Protein AF-A0A2V2X255-F1 (afdb_monomer)

Structure (mmCIF, N/CA/C/O backbone):
data_AF-A0A2V2X255-F1
#
_entry.id   AF-A0A2V2X255-F1
#
loop_
_atom_site.group_PDB
_atom_site.id
_atom_site.type_symbol
_atom_site.label_atom_id
_atom_site.label_alt_id
_atom_site.label_comp_id
_atom_site.label_asym_id
_atom_site.label_entity_id
_atom_site.label_seq_id
_atom_site.pdbx_PDB_ins_code
_atom_site.Cartn_x
_atom_site.Cartn_y
_atom_site.Cartn_z
_atom_site.occupancy
_atom_site.B_iso_or_equiv
_atom_site.auth_seq_id
_atom_site.auth_comp_id
_atom_site.auth_asym_id
_atom_site.auth_atom_id
_atom_site.pdbx_PDB_model_num
ATOM 1 N N . MET A 1 1 ? -20.042 73.072 62.661 1.00 38.12 1 MET A N 1
ATOM 2 C CA . MET A 1 1 ? -19.862 71.658 63.063 1.00 38.12 1 MET A CA 1
ATOM 3 C C . MET A 1 1 ? -21.219 71.128 63.506 1.00 38.12 1 MET A C 1
ATOM 5 O O . MET A 1 1 ? -21.848 71.796 64.311 1.00 38.12 1 MET A O 1
ATOM 9 N N . GLY A 1 2 ? -21.655 69.991 62.945 1.00 33.00 2 GLY A N 1
ATOM 10 C CA . GLY A 1 2 ? -23.006 69.409 63.081 1.00 33.00 2 GLY A CA 1
ATOM 11 C C . GLY A 1 2 ? -23.965 69.997 62.035 1.00 33.00 2 GLY A C 1
ATOM 12 O O . GLY A 1 2 ? -24.066 71.210 61.949 1.00 33.00 2 GLY A O 1
ATOM 13 N N . GLY A 1 3 ? -24.611 69.268 61.125 1.00 28.97 3 GLY A N 1
ATOM 14 C CA . GLY A 1 3 ? -25.036 67.867 61.106 1.00 28.97 3 GLY A CA 1
ATOM 15 C C . GLY A 1 3 ? -26.570 67.850 61.101 1.00 28.97 3 GLY A C 1
ATOM 16 O O . GLY A 1 3 ? -27.152 68.331 62.063 1.00 28.97 3 GLY A O 1
ATOM 17 N N . GLY A 1 4 ? -27.218 67.330 60.046 1.00 28.19 4 GLY A N 1
ATOM 18 C CA . GLY A 1 4 ? -28.674 67.094 60.062 1.00 28.19 4 GLY A CA 1
ATOM 19 C C . GLY A 1 4 ? -29.449 67.366 58.765 1.00 28.19 4 GLY A C 1
ATOM 20 O O . GLY A 1 4 ? -30.002 68.440 58.597 1.00 28.19 4 GLY A O 1
ATOM 21 N N . ILE A 1 5 ? -29.469 66.378 57.865 1.00 31.02 5 ILE A N 1
ATOM 22 C CA . ILE A 1 5 ? -30.651 65.720 57.265 1.00 31.02 5 ILE A CA 1
ATOM 23 C C . ILE A 1 5 ? -31.947 66.551 57.082 1.00 31.02 5 ILE A C 1
ATOM 25 O O . ILE A 1 5 ? -32.573 66.944 58.061 1.00 31.02 5 ILE A O 1
ATOM 29 N N . GLY A 1 6 ? -32.477 66.570 55.847 1.00 29.33 6 GLY A N 1
ATOM 30 C CA . GLY A 1 6 ? -33.909 66.310 55.627 1.00 29.33 6 GLY A CA 1
ATOM 31 C C . GLY A 1 6 ? -34.646 67.142 54.570 1.00 29.33 6 GLY A C 1
ATOM 32 O O . GLY A 1 6 ? -34.550 68.361 54.551 1.00 29.33 6 GLY A O 1
ATOM 33 N N . SER A 1 7 ? -35.509 66.433 53.824 1.00 31.61 7 SER A N 1
ATOM 34 C CA . SER A 1 7 ? -36.673 66.903 53.043 1.00 31.61 7 SER A CA 1
ATOM 35 C C . SER A 1 7 ? -36.387 67.290 51.577 1.00 31.61 7 SER A C 1
ATOM 37 O O . SER A 1 7 ? -35.602 68.195 51.342 1.00 31.61 7 SER A O 1
ATOM 39 N N . SER A 1 8 ? -36.860 66.635 50.506 1.00 29.67 8 SER A N 1
ATOM 40 C CA . SER A 1 8 ? -38.106 65.936 50.101 1.00 29.67 8 SER A CA 1
ATOM 41 C C . SER A 1 8 ? -38.858 66.714 49.004 1.00 29.67 8 SER A C 1
ATOM 43 O O . SER A 1 8 ? -38.831 67.939 48.975 1.00 29.67 8 SER A O 1
ATOM 45 N N . GLY A 1 9 ? -39.514 65.968 48.104 1.00 30.45 9 GLY A N 1
ATOM 46 C CA . GLY A 1 9 ? -40.330 66.446 46.976 1.00 30.45 9 GLY A CA 1
ATOM 47 C C . GLY A 1 9 ? -39.639 66.157 45.640 1.00 30.45 9 GLY A C 1
ATOM 48 O O . GLY A 1 9 ? -38.703 66.853 45.282 1.00 30.45 9 GLY A O 1
ATOM 49 N N . GLY A 1 10 ? -39.933 65.077 44.910 1.00 28.95 10 GLY A N 1
ATOM 50 C CA . GLY A 1 10 ? -41.247 64.632 44.422 1.00 28.95 10 GLY A CA 1
ATOM 51 C C . GLY A 1 10 ? -41.277 64.919 42.909 1.00 28.95 10 GLY A C 1
ATOM 52 O O . GLY A 1 10 ? -40.815 65.967 42.491 1.00 28.95 10 GLY A O 1
ATOM 53 N N . GLY A 1 11 ? -41.723 64.075 41.990 1.00 27.02 11 GLY A N 1
ATOM 54 C CA . GLY A 1 11 ? -42.317 62.751 42.012 1.00 27.02 11 GLY A CA 1
ATOM 55 C C . GLY A 1 11 ? -42.740 62.422 40.569 1.00 27.02 11 GLY A C 1
ATOM 56 O O . GLY A 1 11 ? -43.093 63.327 39.820 1.00 27.02 11 GLY A O 1
ATOM 57 N N . GLY A 1 12 ? -42.726 61.131 40.223 1.00 27.84 12 GLY A N 1
ATOM 58 C CA . GLY A 1 12 ? -43.420 60.534 39.071 1.00 27.84 12 GLY A CA 1
ATOM 59 C C . GLY A 1 12 ? -42.792 60.768 37.690 1.00 27.84 12 GLY A C 1
ATOM 60 O O . GLY A 1 12 ? -42.147 61.771 37.439 1.00 27.84 12 GLY A O 1
ATOM 61 N N . SER A 1 13 ? -42.963 59.897 36.703 1.00 29.62 13 SER A N 1
ATOM 62 C CA . SER A 1 13 ? -43.527 58.548 36.613 1.00 29.62 13 SER A CA 1
ATOM 63 C C . SER A 1 13 ? -43.268 58.072 35.176 1.00 29.62 13 SER A C 1
ATOM 65 O O . SER A 1 13 ? -43.221 58.906 34.277 1.00 29.62 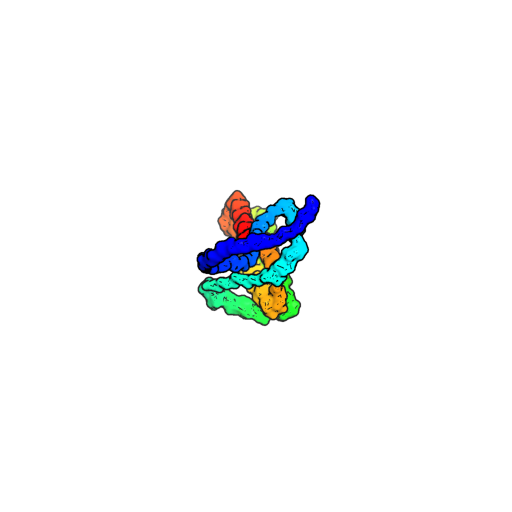13 SER A O 1
ATOM 67 N N . ALA A 1 14 ? -43.222 56.750 34.984 1.00 32.47 14 ALA A N 1
ATOM 68 C CA . ALA A 1 14 ? -43.328 56.020 33.712 1.00 32.47 14 ALA A CA 1
ATOM 69 C C . ALA A 1 14 ? -42.147 56.169 32.724 1.00 32.47 14 ALA A C 1
ATOM 71 O O . ALA A 1 14 ? -41.676 57.252 32.432 1.00 32.47 14 ALA A O 1
ATOM 72 N N . GLY A 1 15 ? -41.614 55.113 32.119 1.00 29.77 15 GLY A N 1
ATOM 73 C CA . GLY A 1 15 ? -42.009 53.713 32.076 1.00 29.77 15 GLY A CA 1
ATOM 74 C C . GLY A 1 15 ? -41.159 52.986 31.025 1.00 29.77 15 GLY A C 1
ATOM 75 O O . GLY A 1 15 ? -40.506 53.626 30.207 1.00 29.77 15 GLY A O 1
ATOM 76 N N . SER A 1 16 ? -41.235 51.652 31.049 1.00 31.28 16 SER A N 1
ATOM 77 C CA . SER A 1 16 ? -40.711 50.704 30.048 1.00 31.28 16 SER A CA 1
ATOM 78 C C . SER A 1 16 ? -39.174 50.597 29.990 1.00 31.28 16 SER A C 1
ATOM 80 O O . SER A 1 16 ? -38.492 51.488 29.516 1.00 31.28 16 SER A O 1
ATOM 82 N N . GLY A 1 17 ? -38.507 49.542 30.460 1.00 31.59 17 GLY A N 1
ATOM 83 C CA . GLY A 1 17 ? -38.883 48.133 30.427 1.00 31.59 17 GLY A CA 1
ATOM 84 C C . GLY A 1 17 ? -38.416 47.501 29.116 1.00 31.59 17 GLY A C 1
ATOM 85 O O . GLY A 1 17 ? -39.140 47.561 28.128 1.00 31.59 17 GLY A O 1
ATOM 86 N N . SER A 1 18 ? -37.217 46.910 29.112 1.00 33.81 18 SER A N 1
ATOM 87 C CA . SER A 1 18 ? -36.949 45.544 28.620 1.00 33.81 18 SER A CA 1
ATOM 88 C C . SER A 1 18 ? -35.448 45.262 28.637 1.00 33.81 18 SER A C 1
ATOM 90 O O . SER A 1 18 ? -34.660 45.920 27.962 1.00 33.81 18 SER A O 1
ATOM 92 N N . GLY A 1 19 ? -35.066 44.294 29.470 1.00 36.00 19 GLY A N 1
ATOM 93 C CA . GLY A 1 19 ? -33.695 43.842 29.648 1.00 36.00 19 GLY A CA 1
ATOM 94 C C . GLY A 1 19 ? -33.183 43.028 28.464 1.00 36.00 19 GLY A C 1
ATOM 95 O O . GLY A 1 19 ? -33.910 42.233 27.872 1.00 36.00 19 GLY A O 1
ATOM 96 N N . VAL A 1 20 ? -31.895 43.194 28.172 1.00 41.66 20 VAL A N 1
ATOM 97 C CA . VAL A 1 20 ? -31.134 42.266 27.338 1.00 41.66 20 VAL A CA 1
ATOM 98 C C . VAL A 1 20 ? -30.346 41.367 28.283 1.00 41.66 20 VAL A C 1
ATOM 100 O O . VAL A 1 20 ? -29.395 41.785 28.940 1.00 41.66 20 VAL A O 1
ATOM 103 N N . VAL A 1 21 ? -30.833 40.135 28.390 1.00 43.72 21 VAL A N 1
ATOM 104 C CA . VAL A 1 21 ? -30.241 39.019 29.127 1.00 43.72 21 VAL A CA 1
ATOM 105 C C . VAL A 1 21 ? -28.940 38.604 28.435 1.00 43.72 21 VAL A C 1
ATOM 107 O O . VAL A 1 21 ? -28.905 38.436 27.218 1.00 43.72 21 VAL A O 1
ATOM 110 N N . GLY A 1 22 ? -27.868 38.456 29.217 1.00 38.69 22 GLY A N 1
ATOM 111 C CA . GLY A 1 22 ? -26.554 38.033 28.741 1.00 38.69 22 GLY A CA 1
ATOM 112 C C . GLY A 1 22 ? -26.571 36.623 28.147 1.00 38.69 22 GLY A C 1
ATOM 113 O O . GLY A 1 22 ? -26.994 35.670 28.799 1.00 38.69 22 GLY A O 1
ATOM 114 N N . GLY A 1 23 ? -26.085 36.499 26.911 1.00 41.94 23 GLY A N 1
ATOM 115 C CA . GLY A 1 23 ? -25.743 35.215 26.299 1.00 41.94 23 GLY A CA 1
ATOM 116 C C . GLY A 1 23 ? -24.350 34.734 26.738 1.00 41.94 23 GLY A C 1
ATOM 117 O O . GLY A 1 23 ? -23.505 35.559 27.097 1.00 41.94 23 GLY A O 1
ATOM 118 N N . PRO A 1 24 ? -24.083 33.416 26.730 1.00 48.66 24 PRO A N 1
ATOM 119 C CA . PRO A 1 24 ? -22.803 32.864 27.162 1.00 48.66 24 PRO A CA 1
ATOM 120 C C . PRO A 1 24 ? -21.662 33.236 26.193 1.00 48.66 24 PRO A C 1
ATOM 122 O O . PRO A 1 24 ? -21.898 33.419 24.996 1.00 48.66 24 PRO A O 1
ATOM 125 N N . PRO A 1 25 ? -20.412 33.342 26.681 1.00 46.25 25 PRO A N 1
ATOM 126 C CA . PRO A 1 25 ? -19.279 33.765 25.868 1.00 46.25 25 PRO A CA 1
ATOM 127 C C . PRO A 1 25 ? -18.929 32.699 24.821 1.00 46.25 25 PRO A C 1
ATOM 129 O O . PRO A 1 25 ? -18.701 31.536 25.153 1.00 46.25 25 PRO A O 1
ATOM 132 N N . HIS A 1 26 ? -18.843 33.095 23.550 1.00 45.69 26 HIS A N 1
ATOM 133 C CA . HIS A 1 26 ? -18.305 32.236 22.496 1.00 45.69 26 HIS A CA 1
ATOM 134 C C . HIS A 1 26 ? -16.827 31.902 22.783 1.00 45.69 26 HIS A C 1
ATOM 136 O O . HIS A 1 26 ? -16.037 32.820 23.030 1.00 45.69 26 HIS A O 1
ATOM 142 N N . PRO A 1 27 ? -16.405 30.624 22.718 1.00 52.94 27 PRO A N 1
ATOM 143 C CA . PRO A 1 27 ? -14.998 30.279 22.837 1.00 52.94 27 PRO A CA 1
ATOM 144 C C . PRO A 1 27 ? -14.228 30.834 21.633 1.00 52.94 27 PRO A C 1
ATOM 146 O O . PRO A 1 27 ? -14.545 30.575 20.472 1.00 52.94 27 PRO A O 1
ATOM 149 N N . ARG A 1 28 ? -13.214 31.642 21.940 1.00 51.22 28 ARG A N 1
ATOM 150 C CA . ARG A 1 28 ? -12.289 32.267 20.992 1.00 51.22 28 ARG A CA 1
ATOM 151 C C . ARG A 1 28 ? -11.580 31.155 20.202 1.00 51.22 28 ARG A C 1
ATOM 153 O O . ARG A 1 28 ? -10.924 30.320 20.820 1.00 51.22 28 ARG A O 1
ATOM 160 N N . ARG A 1 29 ? -11.688 31.125 18.865 1.00 54.62 29 ARG A N 1
ATOM 161 C CA . ARG A 1 29 ? -10.844 30.246 18.029 1.00 54.62 29 ARG A CA 1
ATOM 162 C C . ARG A 1 29 ? -9.386 30.650 18.245 1.00 54.62 29 ARG A C 1
ATOM 164 O O . ARG A 1 29 ? -8.955 31.691 17.757 1.00 54.62 29 ARG A O 1
ATOM 171 N N . ILE A 1 30 ? -8.645 29.847 18.997 1.00 57.53 30 ILE A N 1
ATOM 172 C CA . ILE A 1 30 ? -7.194 29.963 19.086 1.00 57.53 30 ILE A CA 1
ATOM 173 C C . ILE A 1 30 ? -6.649 29.254 17.850 1.00 57.53 30 ILE A C 1
ATOM 175 O O . ILE A 1 30 ? -6.740 28.036 17.734 1.00 57.53 30 ILE A O 1
ATOM 179 N N . SER A 1 31 ? -6.140 30.033 16.898 1.00 49.41 31 SER A N 1
ATOM 180 C CA . SER A 1 31 ? -5.313 29.508 15.815 1.00 49.41 31 SER A CA 1
ATOM 181 C C . SER A 1 31 ? -4.054 28.921 16.448 1.00 49.41 31 SER A C 1
ATOM 183 O O . SER A 1 31 ? -3.220 29.674 16.951 1.00 49.41 31 SER A O 1
ATOM 185 N N . LEU A 1 32 ? -3.936 27.592 16.474 1.00 56.53 32 LEU A N 1
ATOM 186 C CA . LEU A 1 32 ? -2.730 26.914 16.941 1.00 56.53 32 LEU A CA 1
ATOM 187 C C . LEU A 1 32 ? -1.600 27.260 15.974 1.00 56.53 32 LEU A C 1
ATOM 189 O O . LEU A 1 32 ? -1.601 26.844 14.820 1.00 56.53 32 LEU A O 1
ATOM 193 N N . ASN A 1 33 ? -0.673 28.094 16.435 1.00 49.56 33 ASN A N 1
ATOM 194 C CA . ASN A 1 33 ? 0.503 28.466 15.668 1.00 49.56 33 ASN A CA 1
ATOM 195 C C . ASN A 1 33 ? 1.445 27.243 15.670 1.00 49.56 33 ASN A C 1
ATOM 197 O O . ASN A 1 33 ? 1.910 26.862 16.749 1.00 49.56 33 ASN A O 1
ATOM 201 N N . PRO A 1 34 ? 1.710 26.596 14.521 1.00 52.88 34 PRO A N 1
ATOM 202 C CA . PRO A 1 34 ? 2.315 25.259 14.475 1.00 52.88 34 PRO A CA 1
ATOM 203 C C . PRO A 1 34 ? 3.778 25.203 14.947 1.00 52.88 34 PRO A C 1
ATOM 205 O O . PRO A 1 34 ? 4.334 24.123 15.084 1.00 52.88 34 PRO A O 1
ATOM 208 N N . ILE A 1 35 ? 4.404 26.350 15.228 1.00 53.34 35 ILE A N 1
ATOM 209 C CA . ILE A 1 35 ? 5.829 26.446 15.576 1.00 53.34 35 ILE A CA 1
ATOM 210 C C . ILE A 1 35 ? 6.077 26.338 17.099 1.00 53.34 35 ILE A C 1
ATOM 212 O O . ILE A 1 35 ? 7.200 26.085 17.515 1.00 53.34 35 ILE A O 1
ATOM 216 N N . 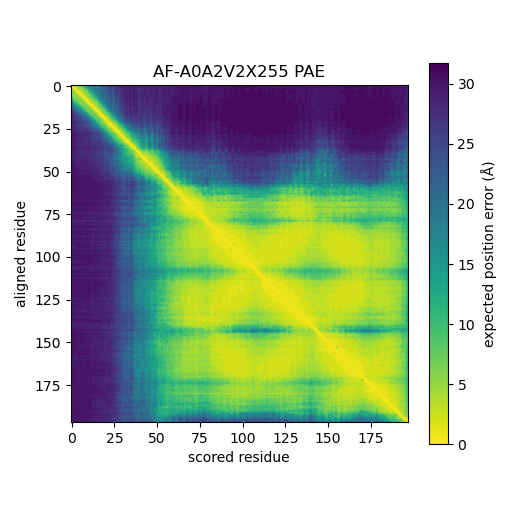VAL A 1 36 ? 5.056 26.508 17.955 1.00 51.25 36 VAL A N 1
ATOM 217 C CA . VAL A 1 36 ? 5.251 26.643 19.424 1.00 51.25 36 VAL A CA 1
ATOM 218 C C . VAL A 1 36 ? 4.809 25.407 20.224 1.00 51.25 36 VAL A C 1
ATOM 220 O O . VAL A 1 36 ? 5.182 25.252 21.385 1.00 51.25 36 VAL A O 1
ATOM 223 N N . HIS A 1 37 ? 4.051 24.490 19.621 1.00 48.81 37 HIS A N 1
ATOM 224 C CA . HIS A 1 37 ? 3.542 23.296 20.300 1.00 48.81 37 HIS A CA 1
ATOM 225 C C . HIS A 1 37 ? 4.074 22.021 19.644 1.00 48.81 37 HIS A C 1
ATOM 227 O O . HIS A 1 37 ? 3.374 21.361 18.887 1.00 48.81 37 HIS A O 1
ATOM 233 N N . GLU A 1 38 ? 5.312 21.658 19.983 1.00 49.16 38 GLU A N 1
ATOM 234 C CA . GLU A 1 38 ? 5.915 20.358 19.638 1.00 49.16 38 GLU A CA 1
ATOM 235 C C . GLU A 1 38 ? 5.234 19.188 20.383 1.00 49.16 38 GLU A C 1
ATOM 237 O O . GLU A 1 38 ? 5.351 18.028 20.002 1.00 49.16 38 GLU A O 1
ATOM 242 N N . HIS A 1 39 ? 4.445 19.497 21.419 1.00 55.00 39 HIS A N 1
ATOM 243 C CA . HIS A 1 39 ? 3.651 18.544 22.184 1.00 55.00 39 HIS A CA 1
ATOM 244 C C . HIS A 1 39 ? 2.197 19.024 22.295 1.00 55.00 39 HIS A C 1
ATOM 246 O O . HIS A 1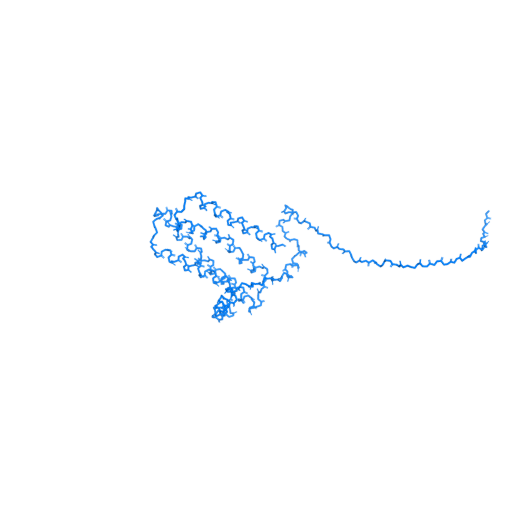 39 ? 1.942 20.172 22.669 1.00 55.00 39 HIS A O 1
ATOM 252 N N . ILE A 1 40 ? 1.236 18.134 22.020 1.00 60.66 40 ILE A N 1
ATOM 253 C CA . ILE A 1 40 ? -0.200 18.407 22.188 1.00 60.66 40 ILE A CA 1
ATOM 254 C C . ILE A 1 40 ? -0.450 18.732 23.671 1.00 60.66 40 ILE A C 1
ATOM 256 O O . ILE A 1 40 ? -0.144 17.893 24.525 1.00 60.66 40 ILE A O 1
ATOM 260 N N . PRO A 1 41 ? -0.971 19.921 24.025 1.00 69.44 41 PRO A N 1
ATOM 261 C CA . PRO A 1 41 ? -1.157 20.274 25.425 1.00 69.44 41 PRO A CA 1
ATOM 262 C C . PRO A 1 41 ? -2.149 19.309 26.097 1.00 69.44 41 PRO A C 1
ATOM 264 O O . PRO A 1 41 ? -3.141 18.924 25.465 1.00 69.44 41 PRO A O 1
ATOM 267 N N . PRO A 1 42 ? -1.920 18.917 27.364 1.00 62.75 42 PRO A N 1
ATOM 268 C CA . PRO A 1 42 ? -2.718 17.896 28.048 1.00 62.75 42 PRO A CA 1
ATOM 269 C C . PRO A 1 42 ? -4.224 18.197 28.076 1.00 62.75 42 PRO A C 1
ATOM 271 O O . PRO A 1 42 ? -5.042 17.277 28.060 1.00 62.75 42 PRO A O 1
ATOM 274 N N . ASP A 1 43 ? -4.600 19.472 28.009 1.00 63.53 43 ASP A N 1
ATOM 275 C CA . ASP A 1 43 ? -5.992 19.919 27.951 1.00 63.53 43 ASP A CA 1
ATOM 276 C C . ASP A 1 43 ? -6.723 19.444 26.678 1.00 63.53 43 ASP A C 1
ATOM 278 O O . ASP A 1 43 ? -7.911 19.106 26.722 1.00 63.53 43 ASP A O 1
ATOM 282 N N . TYR A 1 44 ? -6.011 19.324 25.549 1.00 58.22 44 TYR A N 1
ATOM 283 C CA . TYR A 1 44 ? -6.559 18.868 24.265 1.00 58.22 44 TYR A CA 1
ATOM 284 C C . TYR A 1 44 ? -6.594 17.337 24.130 1.00 58.22 44 TYR A C 1
ATOM 286 O O . TYR A 1 44 ? -7.385 16.820 23.337 1.00 58.22 44 TYR A O 1
ATOM 294 N N . LEU A 1 45 ? -5.845 16.589 24.956 1.00 61.44 45 LEU A N 1
ATOM 295 C CA . LEU A 1 45 ? -5.925 15.116 25.011 1.00 61.44 45 LEU A CA 1
ATOM 296 C C . LEU A 1 45 ? -7.333 14.631 25.380 1.00 61.44 45 LEU A C 1
ATOM 298 O O . LEU A 1 45 ? -7.793 13.586 24.920 1.00 61.44 45 LEU A O 1
ATOM 302 N N . SER A 1 46 ? -8.048 15.412 26.193 1.00 55.69 46 SER A N 1
ATOM 303 C CA . SER A 1 46 ? -9.438 15.124 26.555 1.00 55.69 46 SER A CA 1
ATOM 304 C C . SER A 1 46 ? -10.405 15.260 25.369 1.00 55.69 46 SER A C 1
ATOM 306 O O . SER A 1 46 ? -11.430 14.579 25.329 1.00 55.69 46 SER A O 1
ATOM 308 N N . ASN A 1 47 ? -10.065 16.097 24.383 1.00 61.34 47 ASN A N 1
ATOM 309 C CA . ASN A 1 47 ? -10.859 16.316 23.176 1.00 61.34 47 ASN A CA 1
ATOM 310 C C . ASN A 1 47 ? -10.548 15.285 22.081 1.00 61.34 47 ASN A C 1
ATOM 312 O O . ASN A 1 47 ? -11.464 14.916 21.352 1.00 61.34 47 ASN A O 1
ATOM 316 N N . LEU A 1 48 ? -9.334 14.720 22.039 1.00 59.47 48 LEU A N 1
ATOM 317 C CA . LEU A 1 48 ? -9.015 13.549 21.203 1.00 59.47 48 LEU A CA 1
ATOM 318 C C . LEU A 1 48 ? -9.928 12.351 21.514 1.00 59.47 48 LEU A C 1
ATOM 320 O O . LEU A 1 48 ? -10.360 11.649 20.608 1.00 59.47 48 LEU A O 1
ATOM 324 N N . LYS A 1 49 ? -10.309 12.156 22.785 1.00 55.66 49 LYS A N 1
ATOM 325 C CA . LYS A 1 49 ? -11.286 11.123 23.187 1.00 55.66 49 LYS A CA 1
ATOM 326 C C . LYS A 1 49 ? -12.714 11.386 22.691 1.00 55.66 49 LYS A C 1
ATOM 328 O O . LYS A 1 49 ? -13.529 10.470 22.704 1.00 55.66 49 LYS A O 1
ATOM 333 N N . LYS A 1 50 ? -13.038 12.627 22.309 1.00 55.31 50 LYS A N 1
ATOM 334 C CA . LYS A 1 50 ? -14.353 13.015 21.772 1.00 55.31 50 LYS A CA 1
ATOM 335 C C . LYS A 1 50 ? -14.412 12.915 20.250 1.00 55.31 50 LYS A C 1
ATOM 337 O O . LYS A 1 50 ? -15.502 13.056 19.698 1.00 55.31 50 LYS A O 1
ATOM 342 N N . TYR A 1 51 ? -13.275 12.701 19.584 1.00 50.22 51 TYR A N 1
ATOM 343 C CA . TYR A 1 51 ? -13.244 12.520 18.142 1.00 50.22 51 TYR A CA 1
ATOM 344 C C . TYR A 1 51 ? -14.051 11.273 17.778 1.00 50.22 51 TYR A C 1
ATOM 346 O O . TYR A 1 51 ? -13.778 10.168 18.251 1.00 50.22 51 TYR A O 1
ATOM 354 N N . LYS A 1 52 ? -15.090 11.470 16.969 1.00 41.47 52 LYS A N 1
ATOM 355 C CA . LYS A 1 52 ? -15.952 10.408 16.470 1.00 41.47 52 LYS A CA 1
ATOM 356 C C . LYS A 1 52 ? -15.991 10.531 14.960 1.00 41.47 52 LYS A C 1
ATOM 358 O O . LYS A 1 52 ? -16.541 11.498 14.438 1.00 41.47 52 LYS A O 1
ATOM 363 N N . TYR A 1 53 ? -15.425 9.535 14.292 1.00 46.91 53 TYR A N 1
ATOM 364 C CA . TYR A 1 53 ? -15.432 9.440 12.842 1.00 46.91 53 TYR A CA 1
ATOM 365 C C . TYR A 1 53 ? -16.859 9.593 12.288 1.00 46.91 53 TYR A C 1
ATOM 367 O O . TYR A 1 53 ? -17.785 8.887 12.704 1.00 46.91 53 TYR A O 1
ATOM 375 N N . SER A 1 54 ? -17.026 10.529 1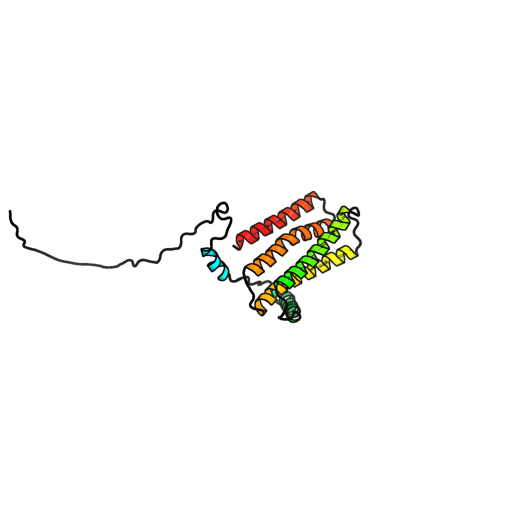1.355 1.00 41.28 54 SER A N 1
ATOM 376 C CA . SER A 1 54 ? -18.296 10.896 10.719 1.00 41.28 54 SER A CA 1
ATOM 377 C C . SER A 1 54 ? -18.140 10.926 9.189 1.00 41.28 54 SER A C 1
ATOM 379 O O . SER A 1 54 ? -18.509 11.898 8.535 1.00 41.28 54 SER A O 1
ATOM 381 N N . GLY A 1 55 ? -17.573 9.867 8.608 1.00 48.47 55 GLY A N 1
ATOM 382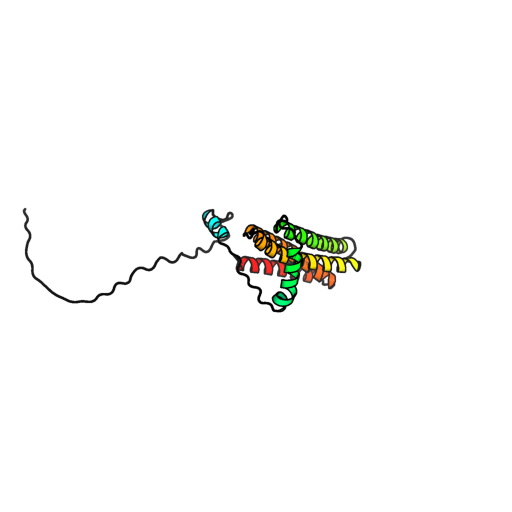 C CA . GLY A 1 55 ? -17.582 9.632 7.161 1.00 48.47 55 GLY A CA 1
ATOM 383 C C . GLY A 1 55 ? -18.739 8.710 6.768 1.00 48.47 55 GLY A C 1
ATOM 384 O O . GLY A 1 55 ? -18.838 7.595 7.279 1.00 48.47 55 GLY A O 1
ATOM 385 N N . SER A 1 56 ? -19.632 9.171 5.888 1.00 45.84 56 SER A N 1
ATOM 386 C CA . SER A 1 56 ? -20.698 8.351 5.294 1.00 45.84 56 SER A CA 1
ATOM 387 C C . SER A 1 56 ? -20.476 8.230 3.788 1.00 45.84 56 SER A C 1
ATOM 389 O O . SER A 1 56 ? -20.932 9.081 3.020 1.00 45.84 56 SER A O 1
ATOM 391 N N . ASP A 1 57 ? -19.815 7.155 3.355 1.00 58.09 57 ASP A N 1
ATOM 392 C CA . ASP A 1 57 ? -19.609 6.866 1.933 1.00 58.09 57 ASP A CA 1
ATOM 393 C C . ASP A 1 57 ? -20.937 6.534 1.246 1.00 58.09 57 ASP A C 1
ATOM 395 O O . ASP A 1 57 ? -21.517 5.460 1.420 1.00 58.09 57 ASP A O 1
ATOM 399 N N . SER A 1 58 ? -21.429 7.481 0.448 1.00 57.22 58 SER A N 1
ATOM 400 C CA . SER A 1 58 ? -22.725 7.388 -0.241 1.00 57.22 58 SER A CA 1
ATOM 401 C C . SER A 1 58 ? -22.609 6.887 -1.690 1.00 57.22 58 SER A C 1
ATOM 403 O O . SER A 1 58 ? -23.578 6.933 -2.447 1.00 57.22 58 SER A O 1
ATOM 405 N N . SER A 1 59 ? -21.433 6.403 -2.095 1.00 72.19 59 SER A N 1
ATOM 406 C CA . SER A 1 59 ? -21.147 5.954 -3.462 1.00 72.19 59 SER A CA 1
ATOM 407 C C . SER A 1 59 ? -21.941 4.691 -3.820 1.00 72.19 59 SER A C 1
ATOM 409 O O . SER A 1 59 ? -21.954 3.722 -3.061 1.00 72.19 59 SER A O 1
ATOM 411 N N . ILE A 1 60 ? -22.566 4.659 -5.004 1.00 75.69 60 ILE A N 1
ATOM 412 C CA . ILE A 1 60 ? -23.408 3.533 -5.469 1.00 75.69 60 ILE A CA 1
ATOM 413 C C . ILE A 1 60 ? -22.614 2.216 -5.493 1.00 75.69 60 ILE A C 1
ATOM 415 O O . ILE A 1 60 ? -23.066 1.207 -4.957 1.00 75.69 60 ILE A O 1
ATOM 419 N N . ILE A 1 61 ? -21.401 2.236 -6.054 1.00 74.94 61 ILE A N 1
ATOM 420 C CA . ILE A 1 61 ? -20.518 1.059 -6.122 1.00 74.94 61 ILE A CA 1
ATOM 421 C C . ILE A 1 61 ? -20.104 0.602 -4.722 1.00 74.94 61 ILE A C 1
ATOM 423 O O . ILE A 1 61 ? -20.151 -0.593 -4.421 1.00 74.94 61 ILE A O 1
ATOM 427 N N . ALA A 1 62 ? -19.756 1.548 -3.845 1.00 69.88 62 ALA A N 1
ATOM 428 C CA . ALA A 1 62 ? -19.402 1.224 -2.472 1.00 69.88 62 ALA A CA 1
ATOM 429 C C . ALA A 1 62 ? -20.583 0.540 -1.773 1.00 69.88 62 ALA A C 1
ATOM 431 O O . ALA A 1 62 ? -20.433 -0.550 -1.233 1.00 69.88 62 ALA A O 1
ATOM 432 N N . ARG A 1 63 ? -21.784 1.120 -1.863 1.00 71.94 63 ARG A N 1
ATOM 433 C CA . ARG A 1 63 ? -22.981 0.630 -1.175 1.00 71.94 63 ARG A CA 1
ATOM 434 C C . ARG A 1 63 ? -23.434 -0.758 -1.632 1.00 71.94 63 ARG A C 1
ATOM 436 O O . ARG A 1 63 ? -23.831 -1.552 -0.783 1.00 71.94 63 ARG A O 1
ATOM 443 N N . TYR A 1 64 ? -23.392 -1.046 -2.933 1.00 74.31 64 TYR A N 1
ATOM 444 C CA . TYR A 1 64 ? -23.974 -2.278 -3.482 1.00 74.31 64 TYR A CA 1
ATOM 445 C C . TYR A 1 64 ? -22.967 -3.401 -3.758 1.00 74.31 64 TYR A C 1
ATOM 447 O O . TYR A 1 64 ? -23.373 -4.559 -3.757 1.00 74.31 64 TYR A O 1
ATOM 455 N N . VAL A 1 65 ? -21.681 -3.099 -3.965 1.00 80.56 65 VAL A N 1
ATOM 456 C CA . VAL A 1 65 ? -20.661 -4.116 -4.294 1.00 80.56 65 VAL A CA 1
ATOM 457 C C . VAL A 1 65 ? -19.631 -4.246 -3.177 1.00 80.56 65 VAL A C 1
ATOM 459 O O . VAL A 1 65 ? -19.448 -5.331 -2.625 1.00 80.56 65 VAL A O 1
ATOM 462 N N . MET A 1 66 ? -18.998 -3.137 -2.790 1.00 79.69 66 MET A N 1
ATOM 463 C CA . MET A 1 66 ? -17.874 -3.185 -1.847 1.00 79.69 66 MET A CA 1
ATOM 464 C C . MET A 1 66 ? -18.319 -3.425 -0.404 1.00 79.69 66 MET A C 1
ATOM 466 O O . MET A 1 66 ? -17.692 -4.192 0.317 1.00 79.69 66 MET A O 1
ATOM 470 N N . GLN A 1 67 ? -19.429 -2.827 0.032 1.00 81.06 67 GLN A N 1
ATOM 471 C CA . GLN A 1 67 ? -19.928 -2.983 1.398 1.00 81.06 67 GLN A CA 1
ATOM 472 C C . GLN A 1 67 ? -20.302 -4.444 1.717 1.00 81.06 67 GLN A C 1
ATOM 474 O O . GLN A 1 67 ? -19.825 -4.930 2.748 1.00 81.06 67 GLN A O 1
ATOM 479 N N . PRO A 1 68 ? -21.064 -5.177 0.870 1.00 83.94 68 PRO A N 1
ATOM 480 C CA . PRO A 1 68 ? -21.281 -6.615 1.046 1.00 83.94 68 PRO A CA 1
ATOM 481 C C . PRO A 1 68 ? -19.982 -7.423 1.041 1.00 83.94 68 PRO A C 1
ATOM 483 O O . PRO A 1 68 ? -19.796 -8.265 1.917 1.00 83.94 68 PRO A O 1
ATOM 486 N N . TYR A 1 69 ? -19.065 -7.129 0.113 1.00 85.88 69 TYR A N 1
ATOM 487 C CA . TYR A 1 69 ? -17.765 -7.796 0.025 1.00 85.88 69 TYR A CA 1
ATOM 488 C C . TYR A 1 69 ? -16.942 -7.615 1.309 1.00 85.88 69 TYR A C 1
ATOM 490 O O . TYR A 1 69 ? -16.576 -8.593 1.955 1.00 85.88 69 TYR A O 1
ATOM 498 N N . TRP A 1 70 ? -16.733 -6.382 1.766 1.00 86.94 70 TRP A N 1
ATOM 499 C CA . TRP A 1 70 ? -15.995 -6.106 2.998 1.00 86.94 70 TRP A CA 1
ATOM 500 C C . TRP A 1 70 ? -16.704 -6.647 4.245 1.00 86.94 70 TRP A C 1
ATOM 502 O O . TRP A 1 70 ? -16.040 -7.058 5.191 1.00 86.94 70 TRP A O 1
ATOM 512 N N . ASN A 1 71 ? -18.044 -6.673 4.267 1.00 85.75 71 ASN A N 1
ATOM 513 C CA . ASN A 1 71 ? -18.808 -7.294 5.358 1.00 85.75 71 ASN A CA 1
ATOM 514 C C . ASN A 1 71 ? -18.638 -8.821 5.388 1.00 85.75 71 ASN A C 1
ATOM 516 O O . ASN A 1 71 ? -18.619 -9.418 6.463 1.00 85.75 71 ASN A O 1
ATOM 520 N N . PHE A 1 72 ? -18.476 -9.452 4.228 1.00 87.44 72 PHE A N 1
ATOM 521 C CA . PHE A 1 72 ? -18.116 -10.859 4.153 1.00 87.44 72 PHE A CA 1
ATOM 522 C C . PHE A 1 72 ? -16.681 -11.082 4.649 1.00 87.44 72 PHE A C 1
ATOM 524 O O . PHE A 1 72 ? -16.479 -11.872 5.568 1.00 87.44 72 PHE A O 1
ATOM 531 N N . ILE A 1 73 ? -15.699 -10.327 4.147 1.00 88.38 73 ILE A N 1
ATOM 532 C CA . ILE A 1 73 ? -14.293 -10.487 4.554 1.00 88.38 73 ILE A CA 1
ATOM 533 C C . ILE A 1 73 ? -14.101 -10.223 6.050 1.00 88.38 73 ILE A C 1
ATOM 535 O O . ILE A 1 73 ? -13.488 -11.035 6.740 1.00 88.38 73 ILE A O 1
ATOM 539 N N . VAL A 1 74 ? -14.684 -9.147 6.591 1.00 88.25 74 VAL A N 1
ATOM 540 C CA . VAL A 1 74 ? -14.586 -8.854 8.028 1.00 88.25 74 VAL A CA 1
ATOM 541 C C . VAL A 1 74 ? -15.165 -10.008 8.851 1.00 88.25 74 VAL A C 1
ATOM 543 O O . VAL A 1 74 ? -14.618 -10.324 9.904 1.00 88.25 74 VAL A O 1
ATOM 546 N N . SER A 1 75 ? -16.238 -10.671 8.392 1.00 85.88 75 SER A N 1
ATOM 547 C CA . SER A 1 75 ? -16.861 -11.803 9.101 1.00 85.88 75 SER A CA 1
ATOM 548 C C . SER A 1 75 ? -15.944 -13.023 9.232 1.00 85.88 75 SER A C 1
ATOM 550 O O . SER A 1 75 ? -16.069 -13.759 10.208 1.00 85.88 75 SER A O 1
ATOM 552 N N . LEU A 1 76 ? -14.983 -13.182 8.317 1.00 88.75 76 LEU A N 1
ATOM 553 C CA . LEU A 1 76 ? -13.962 -14.232 8.374 1.00 88.75 76 LEU A CA 1
ATOM 554 C C . LEU A 1 76 ? -12.863 -13.927 9.400 1.00 88.75 76 LEU A C 1
ATOM 556 O O . LEU A 1 76 ? -12.189 -14.841 9.870 1.00 88.75 76 LEU A O 1
ATOM 560 N N . VAL A 1 77 ? -12.676 -12.654 9.758 1.00 86.62 77 VAL A N 1
ATOM 561 C CA . VAL A 1 77 ? -11.670 -12.241 10.738 1.00 86.62 77 VAL A CA 1
ATOM 562 C C . VAL A 1 77 ? -12.199 -12.486 12.162 1.00 86.62 77 VAL A C 1
ATOM 564 O O . VAL A 1 77 ? -13.248 -11.934 12.531 1.00 86.62 77 VAL A O 1
ATOM 567 N N . PRO A 1 78 ? -11.497 -13.287 12.989 1.00 87.19 78 PRO A N 1
ATOM 568 C CA . PRO A 1 78 ? -11.919 -13.556 14.357 1.00 87.19 78 PRO A CA 1
ATOM 569 C C . PRO A 1 78 ? -11.760 -12.317 15.247 1.00 87.19 78 PRO A C 1
ATOM 571 O O . PRO A 1 78 ? -10.866 -11.498 15.052 1.00 87.19 78 PRO A O 1
ATOM 574 N N . MET A 1 79 ? -12.605 -12.209 16.278 1.00 85.94 79 MET A N 1
ATOM 575 C CA . MET A 1 79 ? -12.644 -11.062 17.208 1.00 85.94 79 MET A CA 1
ATOM 576 C C . MET A 1 79 ? -11.372 -10.890 18.059 1.00 85.94 79 MET A C 1
ATOM 578 O O . MET A 1 79 ? -11.243 -9.909 18.782 1.00 85.94 79 MET A O 1
ATOM 582 N N . THR A 1 80 ? -10.451 -11.851 18.005 1.00 85.50 80 THR A N 1
ATOM 583 C CA . THR A 1 80 ? -9.160 -11.820 18.702 1.00 85.50 80 THR A CA 1
ATOM 584 C C . THR A 1 80 ? -8.095 -11.023 17.952 1.00 85.50 80 THR A C 1
ATOM 586 O O . THR A 1 80 ? -7.064 -10.695 18.536 1.00 85.50 80 THR A O 1
ATOM 589 N N . VAL A 1 81 ? -8.314 -10.721 16.668 1.00 86.19 81 VAL A N 1
ATOM 590 C CA . VAL A 1 81 ? -7.363 -9.968 15.847 1.00 86.19 81 VAL A CA 1
ATOM 591 C C . VAL A 1 81 ? -7.581 -8.476 16.070 1.00 86.19 81 VAL A C 1
ATOM 593 O O . VAL A 1 81 ? -8.677 -7.957 15.866 1.00 86.19 81 VAL A O 1
ATOM 596 N N . ALA A 1 82 ? -6.521 -7.780 16.479 1.00 87.62 82 ALA A N 1
ATOM 597 C CA . ALA A 1 82 ? -6.549 -6.332 16.624 1.00 87.62 82 ALA A CA 1
ATOM 598 C C . ALA A 1 82 ? -6.665 -5.649 15.243 1.00 87.62 82 ALA A C 1
ATOM 600 O O . ALA A 1 82 ? -5.963 -6.066 14.320 1.00 87.62 82 ALA A O 1
ATOM 601 N N . PRO A 1 83 ? -7.460 -4.571 15.095 1.00 86.94 83 PRO A N 1
ATOM 602 C CA . PRO A 1 83 ? -7.598 -3.849 13.825 1.00 86.94 83 PRO A CA 1
ATOM 603 C C . PRO A 1 83 ? -6.255 -3.396 13.243 1.00 86.94 83 PRO A C 1
ATOM 605 O O . PRO A 1 83 ? -5.949 -3.717 12.105 1.00 86.94 83 PRO A O 1
ATOM 608 N N . ASN A 1 84 ? -5.385 -2.800 14.063 1.00 87.62 84 ASN A N 1
ATOM 609 C CA . ASN A 1 84 ? -4.066 -2.333 13.621 1.00 87.62 84 ASN A CA 1
ATOM 610 C C . ASN A 1 84 ? -3.165 -3.466 13.094 1.00 87.62 84 ASN A C 1
ATOM 612 O O . ASN A 1 84 ? -2.245 -3.214 12.323 1.00 87.62 84 ASN A O 1
ATOM 616 N N . ALA A 1 85 ? -3.394 -4.718 13.510 1.00 87.94 85 ALA A N 1
ATOM 617 C CA . ALA A 1 85 ? -2.655 -5.854 12.965 1.00 87.94 85 ALA A CA 1
ATOM 618 C C . ALA A 1 85 ? -3.089 -6.166 11.523 1.00 87.94 85 ALA A C 1
ATOM 620 O O . ALA A 1 85 ? -2.265 -6.596 10.718 1.00 87.94 85 ALA A O 1
ATOM 621 N N . ILE A 1 86 ? -4.360 -5.922 11.188 1.00 90.50 86 ILE A N 1
ATOM 622 C CA . ILE A 1 86 ? -4.903 -6.057 9.830 1.00 90.50 86 ILE A CA 1
ATOM 623 C C . ILE A 1 86 ? -4.290 -4.979 8.936 1.00 90.50 86 ILE A C 1
ATOM 625 O O . ILE A 1 86 ? -3.702 -5.325 7.911 1.00 90.50 86 ILE A O 1
ATOM 629 N N . THR A 1 87 ? 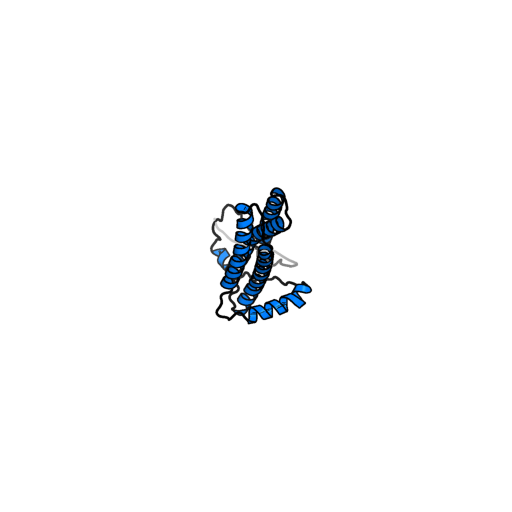-4.323 -3.721 9.387 1.00 90.25 87 THR A N 1
ATOM 630 C CA . THR A 1 87 ? -3.670 -2.580 8.729 1.00 90.25 87 THR A CA 1
ATOM 631 C C . THR A 1 87 ? -2.190 -2.862 8.482 1.00 90.25 87 THR A C 1
ATOM 633 O O . THR A 1 87 ? -1.716 -2.786 7.353 1.00 90.25 87 THR A O 1
ATOM 636 N N . LEU A 1 88 ? -1.451 -3.295 9.515 1.00 91.94 88 LEU A N 1
ATOM 637 C CA . LEU A 1 88 ? -0.024 -3.608 9.401 1.00 91.94 88 LEU A CA 1
ATOM 638 C C . LEU A 1 88 ? 0.237 -4.754 8.416 1.00 91.94 88 LEU A C 1
ATOM 640 O O . LEU A 1 88 ? 1.203 -4.715 7.660 1.00 91.94 88 LEU A O 1
ATOM 644 N N . THR A 1 89 ? -0.617 -5.778 8.406 1.00 93.19 89 THR A N 1
ATOM 645 C CA . THR A 1 89 ? -0.483 -6.898 7.465 1.00 93.19 89 THR A CA 1
ATOM 646 C C . THR A 1 89 ? -0.682 -6.425 6.029 1.00 93.19 89 THR A C 1
ATOM 648 O O . THR A 1 89 ? 0.135 -6.747 5.166 1.00 93.19 89 THR A O 1
ATOM 651 N N . GLY A 1 90 ? -1.721 -5.623 5.774 1.00 92.75 90 GLY A N 1
ATOM 652 C CA . GLY A 1 90 ? -1.927 -4.992 4.473 1.00 92.75 90 GLY A CA 1
ATOM 653 C C . GLY A 1 90 ? -0.729 -4.139 4.082 1.00 92.75 90 GLY A C 1
ATOM 654 O O . GLY A 1 90 ? -0.193 -4.305 2.985 1.00 92.75 90 GLY A O 1
ATOM 655 N N . PHE A 1 91 ? -0.265 -3.292 4.999 1.00 92.50 91 PHE A N 1
ATOM 656 C CA . PHE A 1 91 ? 0.879 -2.420 4.792 1.00 92.50 91 PHE A CA 1
ATOM 657 C C . PHE A 1 91 ? 2.129 -3.200 4.366 1.00 92.50 91 PHE A C 1
ATOM 659 O O . PHE A 1 91 ? 2.765 -2.867 3.370 1.00 92.50 91 PHE A O 1
ATOM 666 N N . LEU A 1 92 ? 2.464 -4.286 5.067 1.00 95.88 92 LEU A N 1
ATOM 667 C CA . LEU A 1 92 ? 3.627 -5.114 4.736 1.00 95.88 92 LEU A CA 1
ATOM 668 C C . LEU A 1 92 ? 3.494 -5.786 3.362 1.00 95.88 92 LEU A C 1
ATOM 670 O O . LEU A 1 92 ? 4.483 -5.892 2.635 1.00 95.88 92 LEU A O 1
ATOM 674 N N . ILE A 1 93 ? 2.284 -6.200 2.976 1.00 94.62 93 ILE A N 1
ATOM 675 C CA . ILE A 1 93 ? 2.019 -6.768 1.647 1.00 94.62 93 ILE A CA 1
ATOM 676 C C . ILE A 1 93 ? 2.225 -5.701 0.563 1.00 94.62 93 ILE A C 1
ATOM 678 O O . ILE A 1 93 ? 2.993 -5.931 -0.377 1.00 94.62 93 ILE A O 1
ATOM 682 N N . GLY A 1 94 ? 1.623 -4.518 0.711 1.00 94.38 94 GLY A N 1
ATOM 683 C CA . GLY A 1 94 ? 1.823 -3.400 -0.218 1.00 94.38 94 GLY A CA 1
ATOM 684 C C . GLY A 1 94 ? 3.294 -2.978 -0.303 1.00 94.38 94 GLY A C 1
ATOM 685 O O . GLY A 1 94 ? 3.848 -2.833 -1.399 1.00 94.38 94 GLY A O 1
ATOM 686 N N . LEU A 1 95 ? 3.977 -2.899 0.839 1.00 95.06 95 LEU A N 1
ATOM 687 C CA . LEU A 1 95 ? 5.394 -2.558 0.914 1.00 95.06 95 LEU A CA 1
ATOM 688 C C . LEU A 1 95 ? 6.261 -3.593 0.193 1.00 95.06 95 LEU A C 1
ATOM 690 O O . LEU A 1 95 ? 7.153 -3.223 -0.568 1.00 95.06 95 LEU A O 1
ATOM 694 N N . SER A 1 96 ? 5.969 -4.883 0.365 1.00 96.19 96 SER A N 1
ATOM 695 C CA . SER A 1 96 ? 6.705 -5.951 -0.315 1.00 96.19 96 SER A CA 1
ATOM 696 C C . SER A 1 96 ? 6.604 -5.855 -1.842 1.00 96.19 96 SER A C 1
ATOM 698 O O . SER A 1 96 ? 7.604 -6.056 -2.528 1.00 96.19 96 SER A O 1
ATOM 700 N N . SER A 1 97 ? 5.436 -5.484 -2.386 1.00 95.38 97 SER A N 1
ATOM 701 C CA . SER A 1 97 ? 5.283 -5.265 -3.832 1.00 95.38 97 SER A CA 1
ATOM 702 C C . SER A 1 97 ? 6.082 -4.066 -4.333 1.00 95.38 97 SER A C 1
ATOM 704 O O . SER A 1 97 ? 6.707 -4.146 -5.390 1.00 95.38 97 SER A O 1
ATOM 706 N N . SER A 1 98 ? 6.141 -2.998 -3.536 1.00 93.62 98 SER A N 1
ATOM 707 C CA . SER A 1 98 ? 6.934 -1.807 -3.844 1.00 93.62 98 SER A CA 1
ATOM 708 C C . SER A 1 98 ? 8.427 -2.124 -3.862 1.00 93.62 98 SER A C 1
ATOM 710 O O . SER A 1 98 ? 9.122 -1.782 -4.817 1.00 93.62 98 SER A O 1
ATOM 712 N N . ILE A 1 99 ? 8.908 -2.852 -2.849 1.00 95.19 99 ILE A N 1
ATOM 713 C CA . ILE A 1 99 ? 10.300 -3.311 -2.770 1.00 95.19 99 ILE A CA 1
ATOM 714 C C . ILE A 1 99 ? 10.637 -4.210 -3.960 1.00 95.19 99 ILE A C 1
ATOM 716 O O . ILE A 1 99 ? 11.696 -4.044 -4.559 1.00 95.19 99 ILE A O 1
ATOM 720 N N . LEU A 1 100 ? 9.746 -5.132 -4.334 1.00 94.50 100 LEU A N 1
ATOM 721 C CA . LEU A 1 100 ? 9.970 -6.034 -5.461 1.00 94.50 100 LEU A CA 1
ATOM 722 C C . LEU A 1 100 ? 10.131 -5.268 -6.782 1.00 94.50 100 LEU A C 1
ATOM 724 O O . LEU A 1 100 ? 11.074 -5.520 -7.528 1.00 94.50 100 LEU A O 1
ATOM 728 N N . VAL A 1 101 ? 9.245 -4.312 -7.066 1.00 92.94 101 VAL A N 1
ATOM 729 C CA . VAL A 1 101 ? 9.323 -3.498 -8.291 1.00 92.94 101 VAL A CA 1
ATOM 730 C C . VAL A 1 101 ? 10.582 -2.624 -8.278 1.00 92.94 101 VAL A C 1
ATOM 732 O O . VAL A 1 101 ? 11.296 -2.562 -9.278 1.00 92.94 101 VAL A O 1
ATOM 735 N N . MET A 1 102 ? 10.918 -2.005 -7.144 1.00 92.00 102 MET A N 1
ATOM 736 C CA . MET A 1 102 ? 12.160 -1.233 -7.020 1.00 92.00 102 MET A CA 1
ATOM 737 C C . MET A 1 102 ? 13.407 -2.108 -7.188 1.00 92.00 102 MET A C 1
ATOM 739 O O . MET A 1 102 ? 14.376 -1.680 -7.808 1.00 92.00 102 MET A O 1
ATOM 743 N N . PHE A 1 103 ? 13.387 -3.346 -6.697 1.00 94.19 103 PHE A N 1
ATOM 744 C CA . PHE A 1 103 ? 14.487 -4.287 -6.871 1.00 94.19 103 PHE A CA 1
ATOM 745 C C . PHE A 1 103 ? 14.766 -4.570 -8.354 1.00 94.19 103 PHE A C 1
ATOM 747 O O . PHE A 1 103 ? 15.911 -4.472 -8.789 1.00 94.19 103 PHE A O 1
ATOM 754 N N . PHE A 1 104 ? 13.733 -4.834 -9.159 1.00 92.94 104 PHE A N 1
ATOM 755 C CA . PHE A 1 104 ? 13.906 -4.997 -10.608 1.00 92.94 104 PHE A CA 1
ATOM 756 C C . PHE A 1 104 ? 14.328 -3.695 -11.304 1.00 92.94 104 PHE A C 1
ATOM 758 O O . PHE A 1 104 ? 15.144 -3.733 -12.222 1.00 92.94 104 PHE A O 1
ATOM 765 N N . PHE A 1 105 ? 13.841 -2.542 -10.837 1.00 90.00 105 PHE A N 1
ATOM 766 C CA . PHE A 1 105 ? 14.256 -1.242 -11.369 1.00 90.00 105 PHE A CA 1
ATOM 767 C C . PHE A 1 105 ? 15.761 -0.992 -11.185 1.00 90.00 105 PHE A C 1
ATOM 769 O O . PHE A 1 105 ? 16.437 -0.616 -12.136 1.00 90.00 105 PHE A O 1
ATOM 776 N N . PHE A 1 106 ? 16.297 -1.226 -9.981 1.00 90.62 106 PHE A N 1
ATOM 777 C CA . PHE A 1 106 ? 17.693 -0.907 -9.657 1.00 90.62 106 PHE A CA 1
ATOM 778 C C . PHE A 1 106 ? 18.705 -1.987 -10.055 1.00 90.62 106 PHE A C 1
ATOM 780 O O . PHE A 1 106 ? 19.843 -1.647 -10.364 1.00 90.62 106 PHE A O 1
ATOM 787 N N . PHE A 1 107 ? 18.330 -3.270 -10.012 1.00 91.94 107 PHE A N 1
ATOM 788 C CA . PHE A 1 107 ? 19.279 -4.381 -10.187 1.00 91.94 107 PHE A CA 1
ATOM 789 C C . PHE A 1 107 ? 19.126 -5.145 -11.507 1.00 91.94 107 PHE A C 1
ATOM 791 O O . PHE A 1 107 ? 19.989 -5.960 -11.826 1.00 91.94 107 PHE A O 1
ATOM 798 N N . TYR A 1 108 ? 18.048 -4.910 -12.259 1.00 91.69 108 TYR A N 1
ATOM 799 C CA . TYR A 1 108 ? 17.730 -5.632 -13.499 1.00 91.69 108 TYR A CA 1
ATOM 800 C C . TYR A 1 108 ? 17.346 -4.683 -14.642 1.00 91.69 108 TYR A C 1
ATOM 802 O O . TYR A 1 108 ? 16.558 -5.059 -15.506 1.00 91.69 108 TYR A O 1
ATOM 810 N N . ASP A 1 109 ? 17.861 -3.449 -14.633 1.00 89.00 109 ASP A N 1
ATOM 811 C CA . ASP A 1 109 ? 17.639 -2.444 -15.686 1.00 89.00 109 ASP A CA 1
ATOM 812 C C . ASP A 1 109 ? 16.153 -2.233 -16.039 1.00 89.00 109 ASP A C 1
ATOM 814 O O . ASP A 1 109 ? 15.790 -2.070 -17.202 1.00 89.00 109 ASP A O 1
ATOM 818 N N . ALA A 1 110 ? 15.276 -2.277 -15.027 1.00 87.00 110 ALA A N 1
ATOM 819 C CA . ALA A 1 110 ? 13.824 -2.166 -15.188 1.00 87.00 110 ALA A CA 1
ATOM 820 C C . ALA A 1 110 ? 13.202 -3.225 -16.128 1.00 87.00 110 ALA A C 1
ATOM 822 O O . ALA A 1 110 ? 12.155 -3.003 -16.738 1.00 87.00 110 ALA A O 1
ATOM 823 N N . VAL A 1 111 ? 13.804 -4.415 -16.217 1.00 89.69 111 VAL A N 1
ATOM 824 C CA . VAL A 1 111 ? 13.219 -5.568 -16.911 1.00 89.69 111 VAL A CA 1
ATOM 825 C C . VAL A 1 111 ? 12.364 -6.373 -15.934 1.00 89.69 111 VAL A C 1
ATOM 827 O O . VAL A 1 111 ? 12.871 -7.062 -15.049 1.00 89.69 111 VAL A O 1
ATOM 830 N N . TYR A 1 112 ? 11.044 -6.313 -16.115 1.00 91.56 112 TYR A N 1
ATOM 831 C CA . TYR A 1 112 ? 10.075 -6.938 -15.214 1.00 91.56 112 TYR A CA 1
ATOM 832 C C . TYR A 1 112 ? 9.470 -8.217 -15.807 1.00 91.56 112 TYR A C 1
ATOM 834 O O . TYR A 1 112 ? 8.787 -8.163 -16.833 1.00 91.56 112 TYR A O 1
ATOM 842 N N . PRO A 1 113 ? 9.625 -9.377 -15.148 1.00 93.38 113 PRO A N 1
ATOM 843 C CA . PRO A 1 113 ? 8.834 -10.558 -15.469 1.00 93.38 113 PRO A CA 1
ATOM 844 C C . PRO A 1 113 ? 7.332 -10.298 -15.277 1.00 93.38 113 PRO A C 1
ATOM 846 O O . PRO A 1 113 ? 6.927 -9.656 -14.311 1.00 93.38 113 PRO A O 1
ATOM 849 N N . ALA A 1 114 ? 6.479 -10.875 -16.130 1.00 92.50 114 ALA A N 1
ATOM 850 C CA . ALA A 1 114 ? 5.030 -10.633 -16.090 1.00 92.50 114 ALA A CA 1
ATOM 851 C C . ALA A 1 114 ? 4.378 -10.937 -14.725 1.00 92.50 114 ALA A C 1
ATOM 853 O O . ALA A 1 114 ? 3.449 -10.247 -14.309 1.00 92.50 114 ALA A O 1
ATOM 854 N N . TRP A 1 115 ? 4.880 -11.941 -13.997 1.00 94.62 115 TRP A N 1
ATOM 855 C CA . TRP A 1 115 ? 4.372 -12.304 -12.670 1.00 94.62 115 TRP A CA 1
ATOM 856 C C . TRP A 1 115 ? 4.547 -11.193 -11.626 1.00 94.62 115 TRP A C 1
ATOM 858 O O . TRP A 1 115 ? 3.744 -11.124 -10.698 1.00 94.62 115 TRP A O 1
ATOM 868 N N . VAL A 1 116 ? 5.530 -10.299 -11.789 1.00 94.50 116 VAL A N 1
ATOM 869 C CA . VAL A 1 116 ? 5.758 -9.163 -10.881 1.00 94.50 116 VAL A CA 1
ATOM 870 C C . VAL A 1 116 ?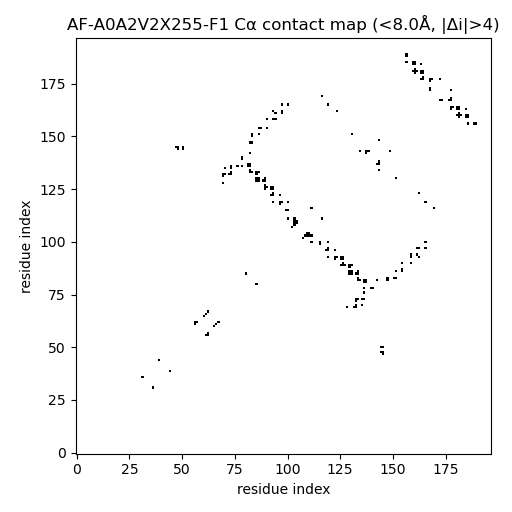 4.577 -8.198 -10.929 1.00 94.50 116 VAL A C 1
ATOM 872 O O . VAL A 1 116 ? 4.113 -7.748 -9.886 1.00 94.50 116 VAL A O 1
ATOM 875 N N . TRP A 1 117 ? 4.027 -7.945 -12.119 1.00 93.50 117 TRP A N 1
ATOM 876 C CA . TRP A 1 117 ? 2.857 -7.080 -12.286 1.00 93.50 117 TRP A CA 1
ATOM 877 C C . TRP A 1 117 ? 1.585 -7.711 -11.729 1.00 93.50 117 TRP A C 1
ATOM 879 O O . TRP A 1 117 ? 0.808 -7.032 -11.060 1.00 93.50 117 TRP A O 1
ATOM 889 N N . TYR A 1 118 ? 1.399 -9.019 -11.932 1.00 94.81 118 TYR A N 1
ATOM 890 C CA . TYR A 1 118 ? 0.287 -9.744 -11.314 1.00 94.81 118 TYR A CA 1
ATOM 891 C C . TYR A 1 118 ? 0.385 -9.733 -9.785 1.00 94.81 118 TYR A C 1
ATOM 893 O O . TYR A 1 118 ? -0.620 -9.510 -9.111 1.00 94.81 118 TYR A O 1
ATOM 901 N N . TYR A 1 119 ? 1.590 -9.910 -9.234 1.00 95.69 119 TYR A N 1
ATOM 902 C CA . TYR A 1 119 ? 1.829 -9.801 -7.798 1.00 95.69 119 TYR A CA 1
ATOM 903 C C . TYR A 1 119 ? 1.550 -8.387 -7.279 1.00 95.69 119 TYR A C 1
ATOM 905 O O . TYR A 1 119 ? 0.840 -8.244 -6.291 1.00 95.69 119 TYR A O 1
ATOM 913 N N . ALA A 1 120 ? 2.045 -7.345 -7.953 1.00 94.31 120 ALA A N 1
ATOM 914 C CA . ALA A 1 120 ? 1.819 -5.957 -7.553 1.00 94.31 120 ALA A CA 1
ATOM 915 C C . ALA A 1 120 ? 0.329 -5.578 -7.580 1.00 94.31 120 ALA A C 1
ATOM 917 O O . ALA A 1 120 ? -0.170 -4.979 -6.629 1.00 94.31 120 ALA A O 1
ATOM 918 N N . ALA A 1 121 ? -0.405 -5.993 -8.617 1.00 94.06 121 ALA A N 1
ATOM 919 C CA . ALA A 1 121 ? -1.848 -5.779 -8.703 1.00 94.06 121 ALA A CA 1
ATOM 920 C C . ALA A 1 121 ? -2.608 -6.521 -7.589 1.00 94.06 121 ALA A C 1
ATOM 922 O O . ALA A 1 121 ? -3.491 -5.945 -6.952 1.00 94.06 121 ALA A O 1
ATOM 923 N N . ALA A 1 122 ? -2.242 -7.778 -7.314 1.00 95.00 122 ALA A N 1
ATOM 924 C CA . ALA A 1 122 ? -2.836 -8.554 -6.229 1.00 95.00 122 ALA A CA 1
ATOM 925 C C . ALA A 1 122 ? -2.522 -7.945 -4.854 1.00 95.00 122 ALA A C 1
ATOM 927 O O . ALA A 1 122 ? -3.421 -7.810 -4.028 1.00 95.00 122 ALA A O 1
ATOM 928 N N . ALA A 1 123 ? -1.277 -7.531 -4.620 1.00 95.06 123 ALA A N 1
ATOM 929 C CA . ALA A 1 123 ? -0.846 -6.892 -3.383 1.00 95.06 123 ALA A CA 1
ATOM 930 C C . ALA A 1 123 ? -1.590 -5.573 -3.137 1.00 95.06 123 ALA A C 1
ATOM 932 O O . ALA A 1 123 ? -2.075 -5.359 -2.030 1.00 95.06 123 ALA A O 1
ATOM 933 N N . LEU A 1 124 ? -1.757 -4.736 -4.168 1.00 93.56 124 LEU A N 1
ATOM 934 C CA . LEU A 1 124 ? -2.531 -3.496 -4.082 1.00 93.56 124 LEU A CA 1
ATOM 935 C C . LEU A 1 124 ? -4.013 -3.764 -3.780 1.00 93.56 124 LEU A C 1
ATOM 937 O O . LEU A 1 124 ? -4.612 -3.097 -2.939 1.00 93.56 124 LEU A O 1
ATOM 941 N N . PHE A 1 125 ? -4.604 -4.769 -4.430 1.00 93.12 125 PHE A N 1
ATOM 942 C CA . PHE A 1 125 ? -5.992 -5.153 -4.176 1.00 93.12 125 PHE A CA 1
ATOM 943 C C . PHE A 1 125 ? -6.200 -5.708 -2.759 1.00 93.12 125 PHE A C 1
ATOM 945 O O . PHE A 1 125 ? -7.216 -5.423 -2.117 1.00 93.12 125 PHE A O 1
ATOM 952 N N . ILE A 1 126 ? -5.244 -6.491 -2.257 1.00 92.88 126 ILE A N 1
ATOM 953 C CA . ILE A 1 126 ? -5.258 -6.996 -0.883 1.00 92.88 126 ILE A CA 1
ATOM 954 C C . ILE A 1 126 ? -5.088 -5.836 0.098 1.00 92.88 126 ILE A C 1
ATOM 956 O O . ILE A 1 126 ? -5.872 -5.751 1.037 1.00 92.88 126 ILE A O 1
ATOM 960 N N . TYR A 1 127 ? -4.142 -4.923 -0.148 1.00 93.00 127 TYR A N 1
ATOM 961 C CA . TYR A 1 127 ? -3.910 -3.738 0.679 1.00 93.00 127 TYR A CA 1
ATOM 962 C C . TYR A 1 127 ? -5.198 -2.937 0.893 1.00 93.00 127 TYR A C 1
ATOM 964 O O . TYR A 1 127 ? -5.678 -2.865 2.020 1.00 93.00 127 TYR A O 1
ATOM 972 N N . GLN A 1 128 ? -5.835 -2.471 -0.190 1.00 91.81 128 GLN A N 1
ATOM 973 C CA . GLN A 1 128 ? -7.078 -1.693 -0.083 1.00 91.81 128 GLN A CA 1
ATOM 974 C C . GLN A 1 128 ? -8.247 -2.495 0.513 1.00 91.81 128 GLN A C 1
ATOM 976 O O . GLN A 1 128 ? -9.185 -1.928 1.065 1.00 91.81 128 GLN A O 1
ATOM 981 N N . THR A 1 129 ? -8.223 -3.832 0.404 1.00 91.25 129 THR A N 1
ATOM 982 C CA . THR A 1 129 ? -9.244 -4.668 1.052 1.00 91.25 129 THR A CA 1
ATOM 983 C C . THR A 1 129 ? -9.041 -4.674 2.562 1.00 91.25 129 THR A C 1
ATOM 985 O O . THR A 1 129 ? -10.019 -4.590 3.300 1.00 91.25 129 THR A O 1
ATOM 988 N N . LEU A 1 130 ? -7.798 -4.841 3.019 1.00 91.25 130 LEU A N 1
ATOM 989 C CA . LEU A 1 130 ? -7.471 -4.961 4.437 1.00 91.25 130 LEU A CA 1
ATOM 990 C C . LEU A 1 130 ? -7.655 -3.631 5.175 1.00 91.25 130 LEU A C 1
ATOM 992 O O . LEU A 1 130 ? -8.230 -3.655 6.259 1.00 91.25 130 LEU A O 1
ATOM 996 N N . ASP A 1 131 ? -7.292 -2.522 4.534 1.00 88.88 131 ASP A N 1
ATOM 997 C CA . ASP A 1 131 ? -7.574 -1.143 4.956 1.00 88.88 131 ASP A CA 1
ATOM 998 C C . ASP A 1 131 ? -9.081 -0.932 5.230 1.00 88.88 131 ASP A C 1
ATOM 1000 O O . ASP A 1 131 ? -9.530 -0.740 6.358 1.00 88.88 131 ASP A O 1
ATOM 1004 N N . ALA A 1 132 ? -9.939 -1.209 4.242 1.00 87.94 132 ALA A N 1
ATOM 1005 C CA . ALA A 1 132 ? -11.390 -1.088 4.425 1.00 87.94 132 ALA A CA 1
ATOM 1006 C C . ALA A 1 132 ? -11.982 -2.046 5.488 1.00 87.94 132 ALA A C 1
ATOM 1008 O O . ALA A 1 132 ? -13.070 -1.810 6.040 1.00 87.94 132 ALA A O 1
ATOM 1009 N N . VAL A 1 133 ? -11.313 -3.174 5.748 1.00 90.00 133 VAL A N 1
ATOM 1010 C CA . VAL A 1 133 ? -11.744 -4.190 6.717 1.00 90.00 133 VAL A CA 1
ATOM 1011 C C . VAL A 1 133 ? -11.315 -3.836 8.138 1.00 90.00 133 VAL A C 1
ATOM 1013 O O . VAL A 1 133 ? -12.060 -4.164 9.069 1.00 90.00 133 VAL A O 1
ATOM 1016 N N . ASP A 1 134 ? -10.187 -3.155 8.341 1.00 87.94 134 ASP A N 1
ATOM 1017 C CA . ASP A 1 134 ? -9.712 -2.807 9.679 1.00 87.94 134 ASP A CA 1
ATOM 1018 C C . ASP A 1 134 ? -10.665 -1.836 10.396 1.00 87.94 134 ASP A C 1
ATOM 1020 O O . ASP A 1 134 ? -11.043 -2.094 11.541 1.00 87.94 134 ASP A O 1
ATOM 1024 N N . GLY A 1 135 ? -11.214 -0.838 9.698 1.00 86.19 135 GLY A N 1
ATOM 1025 C CA . GLY A 1 135 ? -12.155 0.118 10.268 1.00 86.19 135 GLY A CA 1
ATOM 1026 C C . GLY A 1 135 ? -13.486 -0.549 10.606 1.00 86.19 135 GLY A C 1
ATOM 1027 O O . GLY A 1 135 ? -14.151 -0.212 11.592 1.00 86.19 135 GLY A O 1
ATOM 1028 N N . LYS A 1 136 ? -13.873 -1.568 9.829 1.00 86.88 136 LYS A N 1
ATOM 1029 C CA . LYS A 1 136 ? -15.028 -2.422 10.140 1.00 86.88 136 LYS A CA 1
ATOM 1030 C C . LYS A 1 136 ? -14.757 -3.321 11.341 1.00 86.88 136 LYS A C 1
ATOM 1032 O O . LYS A 1 136 ? -15.657 -3.480 12.170 1.00 86.88 136 LYS A O 1
ATOM 1037 N N . GLN A 1 137 ? -13.553 -3.881 11.464 1.00 88.69 137 GLN A N 1
ATOM 1038 C CA . GLN A 1 137 ? -13.173 -4.643 12.651 1.00 88.69 137 GLN A CA 1
ATOM 1039 C C . GLN A 1 137 ? -13.130 -3.753 13.891 1.00 88.69 137 GLN A C 1
ATOM 1041 O O . GLN A 1 137 ? -13.754 -4.108 14.882 1.00 88.69 137 GLN A O 1
ATOM 1046 N N . ALA A 1 138 ? -12.538 -2.559 13.821 1.00 86.75 138 ALA A N 1
ATOM 1047 C CA . ALA A 1 138 ? -12.485 -1.611 14.933 1.00 86.75 138 ALA A CA 1
ATOM 1048 C C . ALA A 1 138 ? -13.883 -1.263 15.469 1.00 86.75 138 ALA A C 1
ATOM 1050 O O . ALA A 1 138 ? -14.089 -1.180 16.683 1.00 86.75 138 ALA A O 1
ATOM 1051 N N . ARG A 1 139 ? -14.874 -1.129 14.574 1.00 86.44 139 ARG A N 1
ATOM 1052 C CA . ARG A 1 139 ? -16.285 -0.929 14.948 1.00 86.44 139 ARG A CA 1
ATOM 1053 C C . ARG A 1 139 ? -16.881 -2.164 15.623 1.00 86.44 139 ARG A C 1
ATOM 1055 O O . ARG A 1 139 ? -17.643 -2.023 16.576 1.00 86.44 139 ARG A O 1
ATOM 1062 N N . ARG A 1 140 ? -16.539 -3.373 15.168 1.00 85.06 140 ARG A N 1
ATOM 1063 C CA . ARG A 1 140 ? -17.012 -4.631 15.773 1.00 85.06 140 ARG A CA 1
ATOM 1064 C C . ARG A 1 140 ? -16.394 -4.897 17.141 1.00 85.06 140 ARG A C 1
ATOM 1066 O O . ARG A 1 140 ? -17.106 -5.325 18.042 1.00 85.06 140 ARG A O 1
ATOM 1073 N N . THR A 1 141 ? -15.101 -4.645 17.301 1.00 84.62 141 THR A N 1
ATOM 1074 C CA . THR A 1 141 ? -14.363 -4.826 18.559 1.00 84.62 141 THR A CA 1
ATOM 1075 C C . THR A 1 141 ? -14.575 -3.670 19.535 1.00 84.62 141 THR A C 1
ATOM 1077 O O . THR A 1 141 ? -14.115 -3.752 20.668 1.00 84.62 141 THR A O 1
ATOM 1080 N N . GLN A 1 142 ? -15.275 -2.603 19.118 1.00 81.50 142 GLN A N 1
ATOM 1081 C CA . GLN A 1 142 ? -15.452 -1.360 19.884 1.00 81.50 142 GLN A CA 1
ATOM 1082 C C . GLN A 1 142 ? -14.112 -0.707 20.269 1.00 81.50 142 GLN A C 1
ATOM 1084 O O . GLN A 1 142 ? -14.016 0.009 21.263 1.00 81.50 142 GLN A O 1
ATOM 1089 N N . THR A 1 143 ? -13.072 -0.926 19.460 1.00 78.50 143 THR A N 1
ATOM 1090 C CA . THR A 1 143 ? -11.733 -0.346 19.645 1.00 78.50 143 THR A CA 1
ATOM 1091 C C . THR A 1 143 ? -11.471 0.811 18.679 1.00 78.50 143 THR A C 1
ATOM 1093 O O . THR A 1 143 ? -10.320 1.095 18.357 1.00 78.50 143 THR A O 1
ATOM 1096 N N . CYS A 1 144 ? -12.523 1.480 18.193 1.00 75.06 144 CYS A N 1
ATOM 1097 C CA . CYS A 1 144 ? -12.393 2.714 17.420 1.00 75.06 144 CYS A CA 1
ATOM 1098 C C . CYS A 1 144 ? -11.739 3.797 18.285 1.00 75.06 144 CYS A C 1
ATOM 1100 O O . CYS A 1 144 ? -12.295 4.196 19.308 1.00 75.06 144 CYS A O 1
ATOM 1102 N N . GLY A 1 145 ? -10.578 4.288 17.867 1.00 75.44 145 GLY A N 1
ATOM 1103 C CA . GLY A 1 145 ? -9.883 5.358 18.566 1.00 75.44 145 GLY A CA 1
ATOM 1104 C C . GLY A 1 145 ? -8.985 6.161 17.628 1.00 75.44 145 GLY A C 1
ATOM 1105 O O . GLY A 1 145 ? -8.561 5.633 16.599 1.00 75.44 145 GLY A O 1
ATOM 1106 N N . PRO A 1 146 ? -8.643 7.404 18.010 1.00 73.50 146 PRO A N 1
ATOM 1107 C CA . PRO A 1 146 ? -7.861 8.319 17.175 1.00 73.50 146 PRO A CA 1
ATOM 1108 C C . PRO A 1 146 ? -6.464 7.778 16.838 1.00 73.50 146 PRO A C 1
ATOM 1110 O O . PRO A 1 146 ? -5.902 8.116 15.806 1.00 73.50 146 PRO A O 1
ATOM 1113 N N . LEU A 1 147 ? -5.902 6.907 17.684 1.00 80.19 147 LEU A N 1
ATOM 1114 C CA . LEU A 1 147 ? -4.607 6.273 17.425 1.00 80.19 147 LEU A CA 1
ATOM 1115 C C . LEU A 1 147 ? -4.671 5.230 16.300 1.00 80.19 147 LEU A C 1
ATOM 1117 O O . LEU A 1 147 ? -3.725 5.120 15.530 1.00 80.19 147 LEU A O 1
ATOM 1121 N N . GLY A 1 148 ? -5.758 4.455 16.224 1.00 80.06 148 GLY A N 1
ATOM 1122 C CA . GLY A 1 148 ? -5.938 3.473 15.150 1.00 80.06 148 GLY A CA 1
ATOM 1123 C C . GLY A 1 148 ? -6.126 4.165 13.806 1.00 80.06 148 GLY A C 1
ATOM 1124 O O . GLY A 1 148 ? -5.485 3.800 12.834 1.00 80.06 148 GLY A O 1
ATOM 1125 N N . GLU A 1 149 ? -6.913 5.238 13.794 1.00 81.44 149 GLU A N 1
ATOM 1126 C CA . GLU A 1 149 ? -7.135 6.066 12.608 1.00 81.44 149 GLU A CA 1
ATOM 1127 C C . GLU A 1 149 ? -5.863 6.783 12.134 1.00 81.44 149 GLU A C 1
ATOM 1129 O O . GLU A 1 149 ? -5.575 6.801 10.941 1.00 81.44 149 GLU A O 1
ATOM 1134 N N . LEU A 1 150 ? -5.053 7.313 13.059 1.00 84.69 150 LEU A N 1
ATOM 1135 C CA . LEU A 1 150 ? -3.750 7.886 12.718 1.00 84.69 150 LEU A CA 1
ATOM 1136 C C . LEU A 1 150 ? -2.787 6.832 12.154 1.00 84.69 150 LEU A C 1
ATOM 1138 O O . LEU A 1 150 ? -2.006 7.139 11.258 1.00 84.69 150 LEU A O 1
ATOM 1142 N N . PHE A 1 151 ? -2.812 5.608 12.688 1.00 86.75 151 PHE A N 1
ATOM 1143 C CA . PHE A 1 151 ? -1.960 4.520 12.212 1.00 86.75 151 PHE A CA 1
ATOM 1144 C C . PHE A 1 151 ? -2.335 4.079 10.793 1.00 86.75 151 PHE A C 1
ATOM 1146 O O . PHE A 1 151 ? -1.448 3.926 9.957 1.00 86.75 151 PHE A O 1
ATOM 1153 N N . ASP A 1 152 ? -3.632 3.943 10.529 1.00 84.12 152 ASP A N 1
ATOM 1154 C CA . ASP A 1 152 ? -4.211 3.656 9.216 1.00 84.12 152 ASP A CA 1
ATOM 1155 C C . ASP A 1 152 ? -3.824 4.719 8.176 1.00 84.12 152 ASP A C 1
ATOM 1157 O O . ASP A 1 152 ? -3.119 4.440 7.206 1.00 84.12 152 ASP A O 1
ATOM 1161 N N . HIS A 1 153 ? -4.080 5.993 8.492 1.00 86.38 153 HIS A N 1
ATOM 1162 C CA . HIS A 1 153 ? -3.671 7.109 7.637 1.00 86.38 153 HIS A CA 1
ATOM 1163 C C . HIS A 1 153 ? -2.151 7.196 7.457 1.00 86.38 153 HIS A C 1
ATOM 1165 O O . HIS A 1 153 ? -1.671 7.578 6.395 1.00 86.38 153 HIS A O 1
ATOM 1171 N N . GLY A 1 154 ? -1.366 6.865 8.484 1.00 87.62 154 GLY A N 1
ATOM 1172 C CA . GLY A 1 154 ? 0.092 6.832 8.383 1.00 87.62 154 GLY A CA 1
ATOM 1173 C C . GLY A 1 154 ? 0.583 5.760 7.406 1.00 87.62 154 GLY A C 1
ATOM 1174 O O . GLY A 1 154 ? 1.516 6.011 6.639 1.00 87.62 154 GLY A O 1
ATOM 1175 N N . CYS A 1 155 ? -0.059 4.588 7.405 1.00 89.56 155 CYS A N 1
ATOM 1176 C CA . CYS A 1 155 ? 0.223 3.517 6.451 1.00 89.56 155 CYS A CA 1
ATOM 1177 C C . CYS A 1 155 ? -0.117 3.954 5.019 1.00 89.56 155 CYS A C 1
ATOM 1179 O O . CYS A 1 155 ? 0.725 3.814 4.126 1.00 89.56 155 CYS A O 1
ATOM 1181 N N . ASP A 1 156 ? -1.282 4.574 4.831 1.00 89.06 156 ASP A N 1
ATOM 1182 C CA . ASP A 1 156 ? -1.716 5.136 3.552 1.00 89.06 156 ASP A CA 1
ATOM 1183 C C . ASP A 1 156 ? -0.778 6.232 3.035 1.00 89.06 156 ASP A C 1
ATOM 1185 O O . ASP A 1 156 ? -0.379 6.211 1.864 1.00 89.06 156 ASP A O 1
ATOM 1189 N N . ALA A 1 157 ? -0.356 7.152 3.908 1.00 89.12 157 ALA A N 1
ATOM 1190 C CA . ALA A 1 157 ? 0.581 8.224 3.575 1.00 89.12 157 ALA A CA 1
ATOM 1191 C C . ALA A 1 157 ? 1.897 7.676 3.019 1.00 89.12 157 ALA A C 1
ATOM 1193 O O . ALA A 1 157 ? 2.491 8.251 2.105 1.00 89.12 157 ALA A O 1
ATOM 1194 N N . PHE A 1 158 ? 2.364 6.568 3.594 1.00 90.50 158 PHE A N 1
ATOM 1195 C CA . PHE A 1 158 ? 3.634 5.958 3.240 1.00 90.50 158 PHE A CA 1
ATOM 1196 C C . PHE A 1 158 ? 3.536 5.130 1.956 1.00 90.50 158 PHE A C 1
ATOM 1198 O O . PHE A 1 158 ? 4.423 5.204 1.104 1.00 90.50 158 PHE A O 1
ATOM 1205 N N . LEU A 1 159 ? 2.469 4.342 1.792 1.00 91.94 159 LEU A N 1
ATOM 1206 C CA . LEU A 1 159 ? 2.332 3.450 0.640 1.00 91.94 159 LEU A CA 1
ATOM 1207 C C . LEU A 1 159 ? 1.847 4.144 -0.625 1.00 91.94 159 LEU A C 1
ATOM 1209 O O . LEU A 1 159 ? 2.291 3.770 -1.709 1.00 91.94 159 LEU A O 1
ATOM 1213 N N . THR A 1 160 ? 0.998 5.163 -0.522 1.00 92.12 160 THR A N 1
ATOM 1214 C CA . THR A 1 160 ? 0.458 5.877 -1.690 1.00 92.12 160 THR A CA 1
ATOM 1215 C C . THR A 1 160 ? 1.535 6.344 -2.687 1.00 92.12 160 THR A C 1
ATOM 1217 O O . THR A 1 160 ? 1.422 6.013 -3.871 1.00 92.12 160 THR A O 1
ATOM 1220 N N . PRO A 1 161 ? 2.606 7.061 -2.284 1.00 91.62 161 PRO A N 1
ATOM 1221 C CA . PRO A 1 161 ? 3.651 7.463 -3.228 1.00 91.62 161 PRO A CA 1
ATOM 1222 C C . PRO A 1 161 ? 4.418 6.268 -3.810 1.00 91.62 161 PRO A C 1
ATOM 1224 O O . PRO A 1 161 ? 4.835 6.324 -4.966 1.00 91.62 161 PRO A O 1
ATOM 1227 N N . LEU A 1 162 ? 4.575 5.172 -3.062 1.00 92.19 162 LEU A N 1
ATOM 1228 C CA . LEU A 1 162 ? 5.229 3.957 -3.555 1.00 92.19 162 LEU A CA 1
ATOM 1229 C C . LEU A 1 162 ? 4.376 3.250 -4.615 1.00 92.19 162 LEU A C 1
ATOM 1231 O O . LEU A 1 162 ? 4.888 2.879 -5.670 1.00 92.19 162 LEU A O 1
ATOM 1235 N N . VAL A 1 163 ? 3.066 3.147 -4.389 1.00 92.25 163 VAL A N 1
ATOM 1236 C CA . VAL A 1 163 ? 2.106 2.636 -5.378 1.00 92.25 163 VAL A CA 1
ATOM 1237 C C . VAL A 1 163 ? 2.117 3.502 -6.640 1.00 92.25 163 VAL A C 1
ATOM 1239 O O . VAL A 1 163 ? 2.101 2.971 -7.751 1.00 92.25 163 VAL A O 1
ATOM 1242 N N . GLN A 1 164 ? 2.226 4.826 -6.492 1.00 91.88 164 GLN A N 1
ATOM 1243 C CA . GLN A 1 164 ? 2.350 5.733 -7.632 1.00 91.88 164 GLN A CA 1
ATOM 1244 C C . GLN A 1 164 ? 3.626 5.464 -8.444 1.00 91.88 164 GLN A C 1
ATOM 1246 O O . GLN A 1 164 ? 3.577 5.484 -9.674 1.00 91.88 164 GLN A O 1
ATOM 1251 N N . VAL A 1 165 ? 4.752 5.170 -7.785 1.00 91.31 165 VAL A N 1
ATOM 1252 C CA . VAL A 1 165 ? 5.990 4.761 -8.468 1.00 91.31 165 VAL A CA 1
ATOM 1253 C C . VAL A 1 165 ? 5.777 3.464 -9.248 1.00 91.31 165 VAL A C 1
ATOM 1255 O O . VAL A 1 165 ? 6.126 3.423 -10.425 1.00 91.31 165 VAL A O 1
ATOM 1258 N N . ILE A 1 166 ? 5.143 2.445 -8.650 1.00 92.81 166 ILE A N 1
ATOM 1259 C CA . ILE A 1 166 ? 4.827 1.180 -9.339 1.00 92.81 166 ILE A CA 1
ATOM 1260 C C . ILE A 1 166 ? 4.007 1.443 -10.606 1.00 92.81 166 ILE A C 1
ATOM 1262 O O . ILE A 1 166 ? 4.328 0.902 -11.664 1.00 92.81 166 ILE A O 1
ATOM 1266 N N . LEU A 1 167 ? 2.974 2.287 -10.519 1.00 92.38 167 LEU A N 1
ATOM 1267 C CA . LEU A 1 167 ? 2.136 2.635 -11.666 1.00 92.38 167 LEU A CA 1
ATOM 1268 C C . LEU A 1 167 ? 2.941 3.340 -12.766 1.00 92.38 167 LEU A C 1
ATOM 1270 O O . LEU A 1 167 ? 2.778 3.026 -13.941 1.00 92.38 167 LEU A O 1
ATOM 1274 N N . CYS A 1 168 ? 3.830 4.264 -12.400 1.00 92.44 168 CYS A N 1
ATOM 1275 C CA . CYS A 1 168 ? 4.674 4.954 -13.373 1.00 92.44 168 CYS A CA 1
ATOM 1276 C C . CYS A 1 168 ? 5.675 4.000 -14.043 1.00 92.44 168 CYS A C 1
ATOM 1278 O O . CYS A 1 168 ? 5.874 4.100 -15.250 1.00 92.44 168 CYS A O 1
ATOM 1280 N N . CYS A 1 169 ? 6.247 3.047 -13.297 1.00 90.44 169 CYS A N 1
ATOM 1281 C CA . CYS A 1 169 ? 7.090 1.988 -13.856 1.00 90.44 169 CYS A CA 1
ATOM 1282 C C . CYS A 1 169 ? 6.299 1.068 -14.800 1.00 90.44 169 CYS A C 1
ATOM 1284 O O . CYS A 1 169 ? 6.804 0.702 -15.854 1.00 90.44 169 CYS A O 1
ATOM 1286 N N . ALA A 1 170 ? 5.054 0.720 -14.458 1.00 90.25 170 ALA A N 1
ATOM 1287 C CA . ALA A 1 170 ? 4.198 -0.117 -15.303 1.00 90.25 170 ALA A CA 1
ATOM 1288 C C . ALA A 1 170 ? 3.823 0.560 -16.632 1.00 90.25 170 ALA A C 1
ATOM 1290 O O . ALA A 1 170 ? 3.610 -0.115 -17.636 1.00 90.25 170 ALA A O 1
ATOM 1291 N N . LEU A 1 171 ? 3.731 1.891 -16.624 1.00 91.75 171 LEU A N 1
ATOM 1292 C CA . LEU A 1 171 ? 3.427 2.718 -17.791 1.00 91.75 171 LEU A CA 1
ATOM 1293 C C . LEU A 1 171 ? 4.679 3.179 -18.554 1.00 91.75 171 LEU A C 1
ATOM 1295 O O . LEU A 1 171 ? 4.538 3.934 -19.514 1.00 91.75 171 LEU A O 1
ATOM 1299 N N . ASP A 1 172 ? 5.871 2.753 -18.126 1.00 89.50 172 ASP A N 1
ATOM 1300 C CA . ASP A 1 172 ? 7.163 3.154 -18.697 1.00 89.50 172 ASP A CA 1
ATOM 1301 C C . ASP A 1 172 ? 7.333 4.686 -18.787 1.00 89.50 172 ASP A C 1
ATOM 1303 O O . ASP A 1 172 ? 7.776 5.256 -19.787 1.00 89.50 172 ASP A O 1
ATOM 1307 N N . LEU A 1 173 ? 6.910 5.390 -17.730 1.00 91.12 173 LEU A N 1
ATOM 1308 C CA . LEU A 1 173 ? 7.010 6.846 -17.667 1.00 91.12 173 LEU A CA 1
ATOM 1309 C C . LEU A 1 173 ? 8.432 7.298 -17.306 1.00 91.12 173 LEU A C 1
ATOM 1311 O O . LEU A 1 173 ? 9.108 6.668 -16.487 1.00 91.12 173 LEU A O 1
ATOM 1315 N N . PRO A 1 174 ? 8.884 8.447 -17.841 1.00 89.12 174 PRO A N 1
ATOM 1316 C CA . PRO A 1 174 ? 10.199 8.980 -17.525 1.00 89.12 174 PRO A CA 1
ATOM 1317 C C . PRO A 1 174 ? 10.299 9.383 -16.048 1.00 89.12 174 PRO A C 1
ATOM 1319 O O . PRO A 1 174 ? 9.339 9.853 -15.433 1.00 89.12 174 PRO A O 1
ATOM 1322 N N . SER A 1 175 ? 11.507 9.276 -15.494 1.00 86.50 175 SER A N 1
ATOM 1323 C CA . SER A 1 175 ? 11.799 9.482 -14.067 1.00 86.50 175 SER A CA 1
ATOM 1324 C C . SER A 1 175 ? 11.295 10.813 -13.496 1.00 86.50 175 SER A C 1
ATOM 1326 O O . SER A 1 175 ? 10.839 10.857 -12.354 1.00 86.50 175 SER A O 1
ATOM 1328 N N . TRP A 1 176 ? 11.314 11.892 -14.284 1.00 87.50 176 TRP A N 1
ATOM 1329 C CA . TRP A 1 176 ? 10.809 13.198 -13.850 1.00 87.50 176 TRP A CA 1
ATOM 1330 C C . TRP A 1 176 ? 9.287 13.201 -13.623 1.00 87.50 176 TRP A C 1
ATOM 1332 O O . TRP A 1 176 ? 8.819 13.864 -12.698 1.00 87.50 176 TRP A O 1
ATOM 1342 N N . MET A 1 177 ? 8.517 12.438 -14.413 1.00 90.31 177 MET A N 1
ATOM 1343 C CA . MET A 1 177 ? 7.069 12.282 -14.223 1.00 90.31 177 MET A CA 1
ATOM 1344 C C . MET A 1 177 ? 6.785 11.426 -12.995 1.00 90.31 177 MET A C 1
ATOM 1346 O O . MET A 1 177 ? 5.937 11.787 -12.186 1.00 90.31 177 MET A O 1
ATOM 1350 N N . THR A 1 178 ? 7.540 10.343 -12.804 1.00 88.12 178 THR A N 1
ATOM 1351 C CA . THR A 1 178 ? 7.454 9.501 -11.602 1.00 88.12 178 THR A CA 1
ATOM 1352 C C . THR A 1 178 ? 7.712 10.312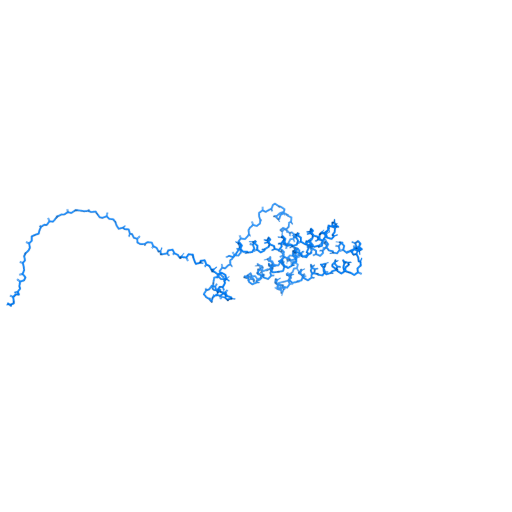 -10.331 1.00 88.12 178 THR A C 1
ATOM 1354 O O . THR A 1 178 ? 6.958 10.222 -9.358 1.00 88.12 178 THR A O 1
ATOM 1357 N N . PHE A 1 179 ? 8.740 11.165 -10.347 1.00 88.25 179 PHE A N 1
ATOM 1358 C CA . PHE A 1 179 ? 9.037 12.079 -9.247 1.00 88.25 179 PHE A CA 1
ATOM 1359 C C . PHE A 1 179 ? 7.919 13.112 -9.033 1.00 88.25 179 PHE A C 1
ATOM 1361 O O . PHE A 1 179 ? 7.476 13.322 -7.904 1.00 88.25 179 PHE A O 1
ATOM 1368 N N . ALA A 1 180 ? 7.413 13.723 -10.108 1.00 90.56 180 ALA A N 1
ATOM 1369 C CA . ALA A 1 180 ? 6.320 14.684 -10.017 1.00 90.56 180 ALA A CA 1
ATOM 1370 C C . ALA A 1 180 ? 5.049 14.048 -9.429 1.00 90.56 180 ALA A C 1
ATOM 1372 O O . ALA A 1 180 ? 4.486 14.586 -8.478 1.00 90.56 180 ALA A O 1
ATOM 1373 N N . TYR A 1 181 ? 4.623 12.885 -9.929 1.00 90.31 181 TYR A N 1
ATOM 1374 C CA . TYR A 1 181 ? 3.411 12.220 -9.452 1.00 90.31 181 TYR A CA 1
ATOM 1375 C C . TYR A 1 181 ? 3.525 11.732 -8.006 1.00 90.31 181 TYR A C 1
ATOM 1377 O O . TYR A 1 181 ? 2.587 11.929 -7.237 1.00 90.31 181 TYR A O 1
ATOM 1385 N N . SER A 1 182 ? 4.666 11.163 -7.607 1.00 87.00 182 SER A N 1
ATOM 1386 C CA . SER A 1 182 ? 4.900 10.744 -6.212 1.00 87.00 182 SER A CA 1
ATOM 1387 C C . SER A 1 182 ? 4.952 11.931 -5.238 1.00 87.00 182 SER A C 1
ATOM 1389 O O . SER A 1 182 ? 4.466 11.849 -4.107 1.00 87.00 182 SER A O 1
ATOM 1391 N N . THR A 1 183 ? 5.475 13.077 -5.681 1.00 86.69 183 THR A N 1
ATOM 1392 C CA . THR A 1 183 ? 5.475 14.309 -4.878 1.00 86.69 183 THR A CA 1
ATOM 1393 C C . THR A 1 183 ? 4.065 14.896 -4.773 1.00 86.69 183 THR A C 1
ATOM 1395 O O . THR A 1 183 ? 3.636 15.288 -3.689 1.00 86.69 183 THR A O 1
ATOM 1398 N N . MET A 1 184 ? 3.306 14.909 -5.874 1.00 87.00 184 MET A N 1
ATOM 1399 C CA . MET A 1 184 ? 1.916 15.374 -5.884 1.00 87.00 184 MET A CA 1
ATOM 1400 C C . MET A 1 184 ? 1.018 14.515 -4.993 1.00 87.00 184 MET A C 1
ATOM 1402 O O . MET A 1 184 ? 0.242 15.076 -4.223 1.00 87.00 184 MET A O 1
ATOM 1406 N N . SER A 1 185 ? 1.145 13.185 -5.032 1.00 85.00 185 SER A N 1
ATOM 1407 C CA . SER A 1 185 ? 0.356 12.301 -4.165 1.00 85.00 185 SER A CA 1
ATOM 1408 C C . SER A 1 185 ? 0.643 12.556 -2.684 1.00 85.00 185 SER A C 1
ATOM 1410 O O . SER A 1 185 ? -0.283 12.638 -1.882 1.00 85.00 185 SER A O 1
ATOM 1412 N N . SER A 1 186 ? 1.913 12.771 -2.335 1.00 83.62 186 SER A N 1
ATOM 1413 C CA . SER A 1 186 ? 2.327 13.096 -0.966 1.00 83.62 186 SER A CA 1
ATOM 1414 C C . SER A 1 186 ? 1.758 14.443 -0.504 1.00 83.62 186 SER A C 1
ATOM 1416 O O . SER A 1 186 ? 1.263 14.560 0.614 1.00 83.62 186 SER A O 1
ATOM 1418 N N . ILE A 1 187 ? 1.762 15.457 -1.378 1.00 83.06 187 ILE A N 1
ATOM 1419 C CA . ILE A 1 187 ? 1.174 16.774 -1.088 1.00 83.06 187 ILE A CA 1
ATOM 1420 C C . ILE A 1 187 ? -0.339 16.667 -0.896 1.00 83.06 187 ILE A C 1
ATOM 1422 O O . ILE A 1 187 ? -0.862 17.211 0.072 1.00 83.06 187 ILE A O 1
ATOM 1426 N N . VAL A 1 188 ? -1.045 15.954 -1.778 1.00 80.50 188 VAL A N 1
ATOM 1427 C CA . VAL A 1 188 ? -2.495 15.740 -1.653 1.00 80.50 188 VAL A CA 1
ATOM 1428 C C . VAL A 1 188 ? -2.825 15.053 -0.332 1.00 80.50 188 VAL A C 1
ATOM 1430 O O . VAL A 1 188 ? -3.758 15.479 0.346 1.00 80.50 188 VAL A O 1
ATOM 1433 N N . PHE A 1 189 ? -2.037 14.056 0.072 1.00 76.94 189 PHE A N 1
ATOM 1434 C CA . PHE A 1 189 ? -2.241 13.360 1.337 1.00 76.94 189 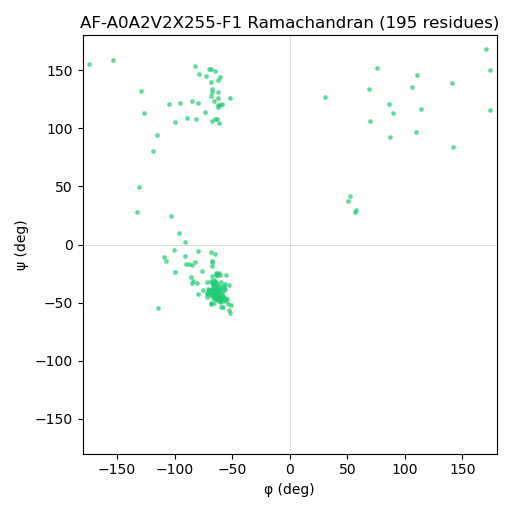PHE A CA 1
ATOM 1435 C C . PHE A 1 189 ? -2.056 14.289 2.545 1.00 76.94 189 PHE A C 1
ATOM 1437 O O . PHE A 1 189 ? -2.922 14.357 3.417 1.00 76.94 189 PHE A O 1
ATOM 1444 N N . VAL A 1 190 ? -0.974 15.077 2.562 1.00 76.12 190 VAL A N 1
ATOM 1445 C CA . VAL A 1 190 ? -0.721 16.072 3.617 1.00 76.12 190 VAL A CA 1
ATOM 1446 C C . VAL A 1 190 ? -1.843 17.111 3.673 1.00 76.12 190 VAL A C 1
ATOM 1448 O O . VAL A 1 190 ? -2.339 17.421 4.753 1.00 76.12 190 VAL A O 1
ATOM 1451 N N . LEU A 1 191 ? -2.289 17.628 2.527 1.00 74.12 191 LEU A N 1
ATOM 1452 C CA . LEU A 1 191 ? -3.376 18.608 2.466 1.00 74.12 191 LEU A CA 1
ATOM 1453 C C . LEU A 1 191 ? -4.715 18.022 2.928 1.00 74.12 191 LEU A C 1
ATOM 1455 O O . LEU A 1 191 ? -5.465 18.700 3.628 1.00 74.12 191 LEU A O 1
ATOM 1459 N N . CYS A 1 192 ? -5.009 16.775 2.559 1.00 67.00 192 CYS A N 1
ATOM 1460 C CA . CYS A 1 192 ? -6.223 16.083 2.974 1.00 67.00 192 CYS A CA 1
ATOM 1461 C C . CYS A 1 192 ? -6.235 15.857 4.491 1.00 67.00 192 CYS A C 1
ATOM 1463 O O . CYS A 1 192 ? -7.224 16.186 5.142 1.00 67.00 192 CYS A O 1
ATOM 1465 N N . HIS A 1 193 ? -5.108 15.423 5.061 1.00 61.66 193 HIS A N 1
ATOM 1466 C CA . HIS A 1 193 ? -4.972 15.198 6.498 1.00 61.66 193 HIS A CA 1
ATOM 1467 C C . HIS A 1 193 ? -5.074 16.496 7.316 1.00 61.66 193 HIS A C 1
ATOM 1469 O O . HIS A 1 193 ? -5.778 16.542 8.325 1.00 61.66 193 HIS A O 1
ATOM 1475 N N . MET A 1 194 ? -4.452 17.584 6.845 1.00 55.16 194 MET A N 1
ATOM 1476 C CA . MET A 1 194 ? -4.542 18.908 7.481 1.00 55.16 194 MET A CA 1
ATOM 1477 C C . MET A 1 194 ? -5.948 19.529 7.399 1.00 55.16 194 MET A C 1
ATOM 1479 O O . MET A 1 194 ? -6.224 20.493 8.108 1.00 55.16 194 MET A O 1
ATOM 1483 N N . GLY A 1 195 ? -6.833 19.010 6.540 1.00 48.31 195 GLY A N 1
ATOM 1484 C CA . GLY A 1 195 ? -8.239 19.418 6.465 1.00 48.31 195 GLY A CA 1
ATOM 1485 C C . GLY A 1 195 ? -9.171 18.651 7.412 1.00 48.31 195 GLY A C 1
ATOM 1486 O O . GLY A 1 195 ? -10.294 19.095 7.646 1.00 48.31 195 GLY A O 1
ATOM 1487 N N . THR A 1 196 ? -8.723 17.509 7.941 1.00 48.81 196 THR A N 1
ATOM 1488 C CA . THR A 1 196 ? -9.502 16.610 8.814 1.00 48.81 196 THR A CA 1
ATOM 1489 C C . THR A 1 196 ? -9.203 16.747 10.314 1.00 48.81 196 THR A C 1
ATOM 1491 O O . THR A 1 196 ? -9.899 16.120 11.116 1.00 48.81 196 THR A O 1
ATOM 1494 N N . ILE A 1 197 ? -8.217 17.569 10.698 1.00 41.78 197 ILE A N 1
ATOM 1495 C CA . ILE A 1 197 ? -7.850 17.897 12.093 1.00 41.78 197 ILE A CA 1
ATOM 1496 C C . ILE A 1 197 ? -8.356 19.301 12.445 1.00 41.78 197 ILE A C 1
ATOM 1498 O O . ILE A 1 197 ? -8.897 19.472 13.563 1.00 41.78 197 ILE A O 1
#

Sequence (197 aa):
MGGGIGSSGGGGSAGSGSGVVGGPPHPRRISLNPIVHEHIPPDYLSNLKKYKYSGSDSSIIARYVMQPYWNFIVSLVPMTVAPNAITLTGFLIGLSSSILVMFFFFFYDAVYPAWVWYYAAAALFIYQTLDAVDGKQARRTQTCGPLGELFDHGCDAFLTPLVQVILCCALDLPSWMTFAYSTMSSIVFVLCHMGTI

Nearest PDB structures (foldseek):
  8urt-assembly1_B  TM=8.922E-01  e=2.994E-07  Saccharomyces cerevisiae
  8gyw-assembly1_B  TM=8.711E-01  e=1.575E-06  Homo sapiens
  8ero-assembly1_A  TM=7.779E-01  e=6.056E-07  Xenopus laevis

pLDDT: mean 74.4, std 21.26, range [27.02, 96.19]

Solvent-accessible surface area (backbone atoms only — not comparable to full-atom values): 11970 Å² total; per-residue (Å²): 135,85,87,83,88,85,89,87,85,86,78,88,78,89,80,83,89,83,85,84,78,86,76,83,83,78,81,77,85,74,79,78,61,84,85,80,55,96,58,85,57,76,79,54,57,64,51,52,74,66,65,68,94,84,83,78,85,81,47,69,62,47,62,71,52,48,47,58,49,43,53,52,55,38,68,73,54,60,90,86,63,57,33,66,56,40,34,50,51,19,46,52,43,38,48,50,37,42,51,52,54,50,49,29,45,75,76,45,81,58,59,74,60,71,65,57,55,55,47,36,54,50,26,49,54,47,22,60,48,28,49,64,23,20,62,52,40,18,63,72,70,69,62,70,46,65,67,55,53,51,50,50,52,49,48,48,60,61,45,51,29,44,54,43,39,52,54,26,60,76,67,70,52,57,68,69,56,35,51,50,52,25,51,50,48,44,49,52,48,53,55,53,54,70,72,76,113

Foldseek 3Di:
DDDDDDDDDYDDDDDDDDDDDDDDDDDDPDPPPPPPPPDDPPVCVVVQQVDDDDDDPPDPCCVPPVVVVLVVVLVPDDLPDQLLNLLVVLLVLLVVLLVLQVCCVPPVVLDDDPVSVVSNVVSVVSSVSSLSNSVVSCVVNVVDGPVSVVSSLVSCLVSVLSNLLVVCSVVVHDPVVNVVRSVVSNVVSVVVVVVVD

Organism: Trypanosoma cruzi (NCBI:txid5693)

Radius of gyration: 30.12 Å; Cα contacts (8 Å, |Δi|>4): 126; chains: 1; bounding box: 63×86×82 Å

Mean predicted aligned error: 14.83 Å

InterPro domains:
  IPR000462 CDP-alcohol phosphatidyltransferase [PF01066] (82-183)
  IPR014472 Choline/ethanolamine phosphotransferase [PTHR10414] (36-194)
  IPR043130 CDP-alcohol phosphatidyltransferase, transmembrane domain [G3DSA:1.20.120.1760] (58-196)
  IPR048254 CDP-alcohol phosphatidyltransferase, conserved site [PS00379] (134-156)

Secondary structure (DSSP, 8-state):
--------------------PPPPPPPP-----TTT-SS--HHHHHHHTT---------HHIIIIIHHHHHHHHHHS-TTS-HHHHHHHHHHHHHHHHHHHHHHHHHSTT---HHHHHHHHHHHHHHHHHHHHHHHHHHHHT---HHHHHHHHHHHHHHHHHHHHHHHHHTT--HHHHHHHHHHHHHHHHHHHHHH-